Protein AF-A0A7K4B148-F1 (afdb_monomer_lite)

pLDDT: mean 94.21, std 6.1, range [51.16, 98.88]

Sequence (220 aa):
MHNIQMKDLSDEDQKWLALTGLEVDMKNRSGSFFQKDQDVCHVTSDCEGIEFLTFSMAIEKYPWVSDYIWKAVSKDKDRYTRYVASRPDPKGFVIIAKKGTKSIYPLQACLLLSDSAIQHVHNIVIAEEDSELHIISGCASSSGRNSGSHIGVTEIYVGKGARVTSTMIHNWGKNIAVFPRSTTIVKEGGVFLSNYVCMEQVRKIQMEPVCYLNGEGAVG

Secondary structure (DSSP, 8-state):
-----GGGS-HHHHHHHHTTT--TT-TT-SEEEEEETTEEEEEEE-STTEEEEEHHHHHHH-GGGGGGTTSSS-TTSSHHHHHHHTSSS--SEEEEE-TT-B-SS-EEEEEEE-S-SEEEEEEEEEE-TT-EEEEEEEEEE-TT--EEEEEEEEEEEE-TT-EEEEEEEEE--TEEEEEEEEEEEE-TT-EEEEEEEE-S--SEE----EEEE-STT-B-

Structure (mmCIF, N/CA/C/O backbone):
data_AF-A0A7K4B148-F1
#
_entry.id   AF-A0A7K4B148-F1
#
loop_
_atom_site.group_PDB
_atom_site.id
_atom_site.type_symbol
_atom_site.label_atom_id
_atom_site.label_alt_id
_atom_site.label_comp_id
_atom_site.label_asym_id
_atom_site.label_entity_id
_atom_site.label_seq_id
_atom_site.pdbx_PDB_ins_code
_atom_site.Cartn_x
_atom_site.Cartn_y
_atom_site.Cartn_z
_atom_site.occupancy
_atom_site.B_iso_or_equiv
_atom_site.auth_seq_id
_atom_site.auth_comp_id
_atom_site.auth_asym_id
_atom_site.auth_atom_id
_atom_site.pdbx_PDB_model_num
ATOM 1 N N . MET A 1 1 ? 15.937 -12.504 2.801 1.00 51.16 1 MET A N 1
ATOM 2 C CA . MET A 1 1 ? 15.685 -11.178 2.199 1.00 51.16 1 MET A CA 1
ATOM 3 C C . MET A 1 1 ? 16.903 -10.825 1.366 1.00 51.16 1 MET A C 1
ATOM 5 O O . MET A 1 1 ? 18.011 -11.020 1.855 1.00 51.16 1 MET A O 1
ATOM 9 N N . HIS A 1 2 ? 16.721 -10.394 0.118 1.00 55.41 2 HIS A N 1
ATOM 10 C CA . HIS A 1 2 ? 17.812 -9.782 -0.643 1.00 55.41 2 HIS A CA 1
ATOM 11 C C . HIS A 1 2 ? 18.088 -8.403 -0.041 1.00 55.41 2 HIS A C 1
ATOM 13 O O . HIS A 1 2 ? 17.163 -7.617 0.135 1.00 55.41 2 HIS A O 1
ATOM 19 N N . ASN A 1 3 ? 19.345 -8.135 0.305 1.00 66.50 3 ASN A N 1
ATOM 20 C CA . ASN A 1 3 ? 19.754 -7.000 1.136 1.00 66.50 3 ASN A CA 1
ATOM 21 C C . ASN A 1 3 ? 19.903 -5.685 0.338 1.00 66.50 3 ASN A C 1
ATOM 23 O O . ASN A 1 3 ? 20.809 -4.906 0.612 1.00 66.50 3 ASN A O 1
ATOM 27 N N . ILE A 1 4 ? 19.075 -5.483 -0.694 1.00 83.12 4 ILE A N 1
ATOM 28 C CA . ILE A 1 4 ? 19.142 -4.319 -1.590 1.00 83.12 4 ILE A CA 1
ATOM 29 C C . ILE A 1 4 ? 18.349 -3.170 -0.965 1.00 83.12 4 ILE A C 1
ATOM 31 O O . ILE A 1 4 ? 17.153 -3.290 -0.711 1.00 83.12 4 ILE A O 1
ATOM 35 N N . GLN A 1 5 ? 18.992 -2.033 -0.746 1.00 85.06 5 GLN A N 1
ATOM 36 C CA . GLN A 1 5 ? 18.347 -0.805 -0.297 1.00 85.06 5 GLN A CA 1
ATOM 37 C C . GLN A 1 5 ? 18.053 0.115 -1.488 1.00 85.06 5 GLN A C 1
ATOM 39 O O . GLN A 1 5 ? 18.651 -0.008 -2.552 1.00 85.06 5 GLN A O 1
ATOM 44 N N . MET A 1 6 ? 17.147 1.083 -1.313 1.00 86.06 6 MET A N 1
ATOM 45 C CA . MET A 1 6 ? 16.852 2.069 -2.367 1.00 86.06 6 MET A CA 1
ATOM 46 C C . MET A 1 6 ? 18.099 2.864 -2.789 1.00 86.06 6 MET A C 1
ATOM 48 O O . MET A 1 6 ? 18.243 3.196 -3.959 1.00 86.06 6 MET A O 1
ATOM 52 N N . LYS A 1 7 ? 19.030 3.102 -1.856 1.00 88.81 7 LYS A N 1
ATOM 53 C CA . LYS A 1 7 ? 20.319 3.763 -2.118 1.00 88.81 7 LYS A CA 1
ATOM 54 C C . LYS A 1 7 ? 21.286 2.931 -2.973 1.00 88.81 7 LYS A C 1
ATOM 56 O O . LYS A 1 7 ? 22.256 3.474 -3.485 1.00 88.81 7 LYS A O 1
ATOM 61 N N . ASP A 1 8 ? 21.042 1.624 -3.086 1.00 90.25 8 ASP A N 1
ATOM 62 C CA . ASP A 1 8 ? 21.868 0.709 -3.879 1.00 90.25 8 ASP A CA 1
ATOM 63 C C . ASP A 1 8 ? 21.387 0.643 -5.345 1.00 90.25 8 ASP A C 1
ATOM 65 O O . ASP A 1 8 ? 21.993 -0.037 -6.172 1.00 90.25 8 ASP A O 1
ATOM 69 N N . LEU A 1 9 ? 20.283 1.328 -5.677 1.00 89.56 9 LEU A N 1
ATOM 70 C CA . LEU A 1 9 ? 19.799 1.491 -7.048 1.00 89.56 9 LEU A CA 1
ATOM 71 C C . LEU A 1 9 ? 20.677 2.479 -7.825 1.00 89.56 9 LEU A C 1
ATOM 73 O O . LEU A 1 9 ? 21.395 3.290 -7.241 1.00 89.56 9 LEU A O 1
ATOM 77 N N . SER A 1 10 ? 20.578 2.453 -9.156 1.00 91.19 10 SER A N 1
ATOM 78 C CA . SER A 1 10 ? 21.260 3.434 -10.004 1.00 91.19 10 SER A CA 1
ATOM 79 C C . SER A 1 10 ? 20.810 4.868 -9.682 1.00 91.19 10 SER A C 1
ATOM 81 O O . SER A 1 10 ? 19.657 5.088 -9.312 1.00 91.19 10 SER A O 1
ATOM 83 N N . ASP A 1 11 ? 21.684 5.862 -9.869 1.00 91.69 11 ASP A N 1
ATOM 84 C CA . ASP A 1 11 ? 21.333 7.281 -9.668 1.00 91.69 11 ASP A CA 1
ATOM 85 C C . ASP A 1 11 ? 20.111 7.710 -10.494 1.00 91.69 11 ASP A C 1
ATOM 87 O O . ASP A 1 11 ? 19.339 8.581 -10.087 1.00 91.69 11 ASP A O 1
ATOM 91 N N . GLU A 1 12 ? 19.947 7.115 -11.677 1.00 91.00 12 GLU A N 1
ATOM 92 C CA . GLU A 1 12 ? 18.799 7.359 -12.540 1.00 91.00 12 GLU A CA 1
ATOM 93 C C . GLU A 1 12 ? 17.517 6.800 -11.917 1.00 91.00 12 GLU A C 1
ATOM 95 O O . GLU A 1 12 ? 16.542 7.537 -11.797 1.00 91.00 12 GLU A O 1
ATOM 100 N N . ASP A 1 13 ? 17.530 5.550 -11.441 1.00 90.31 13 ASP A N 1
ATOM 101 C CA . ASP A 1 13 ? 16.381 4.936 -10.769 1.00 90.31 13 ASP A CA 1
ATOM 102 C C . ASP A 1 13 ? 16.032 5.647 -9.456 1.00 90.31 13 ASP A C 1
ATOM 104 O O . ASP A 1 13 ? 14.856 5.810 -9.141 1.00 90.31 13 ASP A O 1
ATOM 108 N N . GLN A 1 14 ? 17.024 6.126 -8.699 1.00 91.50 14 GLN A N 1
ATOM 109 C CA . GLN A 1 14 ? 16.779 6.904 -7.482 1.00 91.50 14 GLN A CA 1
ATOM 110 C C . GLN A 1 14 ? 16.053 8.219 -7.794 1.00 91.50 14 GLN A C 1
ATOM 112 O O . GLN A 1 14 ? 15.040 8.533 -7.168 1.00 91.50 14 GLN A O 1
ATOM 117 N N . LYS A 1 15 ? 16.514 8.967 -8.807 1.00 90.75 15 LYS A N 1
ATOM 118 C CA . LYS A 1 15 ? 15.830 10.185 -9.276 1.00 90.75 15 LYS A CA 1
ATOM 119 C C . LYS A 1 15 ? 14.442 9.869 -9.824 1.00 90.75 15 LYS A C 1
ATOM 121 O O . LYS A 1 15 ? 13.498 10.609 -9.560 1.00 90.75 15 LYS A O 1
ATOM 126 N N . TRP A 1 16 ? 14.310 8.762 -10.550 1.00 89.75 16 TRP A N 1
ATOM 127 C CA . TRP A 1 16 ? 13.048 8.302 -11.120 1.00 89.75 16 TRP A CA 1
ATOM 128 C C . TRP A 1 16 ? 12.010 7.972 -10.041 1.00 89.75 16 TRP A C 1
ATOM 130 O O . TRP A 1 16 ? 10.848 8.372 -10.147 1.00 89.75 16 TRP A O 1
ATOM 140 N N . LEU A 1 17 ? 12.438 7.303 -8.967 1.00 89.94 17 LEU A N 1
ATOM 141 C CA . LEU A 1 17 ? 11.616 6.998 -7.798 1.00 89.94 17 LEU A CA 1
ATOM 142 C C . LEU A 1 17 ? 11.269 8.247 -6.986 1.00 89.94 17 LEU A C 1
ATOM 144 O O . LEU A 1 17 ? 10.137 8.357 -6.514 1.00 89.94 17 LEU A O 1
ATOM 148 N N . ALA A 1 18 ? 12.177 9.216 -6.867 1.00 91.00 18 ALA A N 1
ATOM 149 C CA . ALA A 1 18 ? 11.905 10.469 -6.159 1.00 91.00 18 ALA A CA 1
ATOM 150 C C . ALA A 1 18 ? 10.720 11.246 -6.767 1.00 91.00 18 ALA A C 1
ATOM 152 O O . ALA A 1 18 ? 9.933 11.847 -6.035 1.00 91.00 18 ALA A O 1
ATOM 153 N N . LEU A 1 19 ? 10.502 11.151 -8.088 1.00 90.94 19 LEU A N 1
ATOM 154 C CA . LEU A 1 19 ? 9.325 11.726 -8.762 1.00 90.94 19 LEU A CA 1
ATOM 155 C C . LEU A 1 19 ? 7.991 11.127 -8.285 1.00 90.94 19 LEU A C 1
ATOM 157 O O . LEU A 1 19 ? 6.935 11.716 -8.509 1.00 90.94 19 LEU A O 1
ATOM 161 N N . THR A 1 20 ? 8.024 9.975 -7.611 1.00 91.50 20 THR A N 1
ATOM 162 C CA . THR A 1 20 ? 6.847 9.337 -7.003 1.00 91.50 20 THR A CA 1
ATOM 163 C C . THR A 1 20 ? 6.636 9.712 -5.533 1.00 91.50 20 THR A C 1
ATOM 165 O O . THR A 1 20 ? 5.827 9.095 -4.844 1.00 91.50 20 THR A O 1
ATOM 168 N N . GLY A 1 21 ? 7.350 10.728 -5.036 1.00 90.81 21 GLY A N 1
ATOM 169 C CA . GLY A 1 21 ? 7.249 11.192 -3.650 1.00 90.81 21 GLY A CA 1
ATOM 170 C C . GLY A 1 21 ? 7.957 10.285 -2.642 1.00 90.81 21 GLY A C 1
ATOM 171 O O . GLY A 1 21 ? 7.659 10.352 -1.449 1.00 90.81 21 GLY A O 1
ATOM 172 N N . LEU A 1 22 ? 8.870 9.427 -3.099 1.00 91.75 22 LEU A N 1
ATOM 173 C CA . LEU A 1 22 ? 9.687 8.574 -2.240 1.00 91.75 22 LEU A CA 1
ATOM 174 C C . LEU A 1 22 ? 10.956 9.306 -1.803 1.00 91.75 22 LEU A C 1
ATOM 176 O O . LEU A 1 22 ? 11.621 9.946 -2.611 1.00 91.75 22 LEU A O 1
ATOM 180 N N . GLU A 1 23 ? 11.304 9.169 -0.527 1.00 91.75 23 GLU A N 1
ATOM 181 C CA . GLU A 1 23 ? 12.525 9.729 0.055 1.00 91.75 23 GLU A CA 1
ATOM 182 C C . GLU A 1 23 ? 13.502 8.588 0.337 1.00 91.75 23 GLU A C 1
ATOM 184 O O . GLU A 1 23 ? 13.249 7.746 1.205 1.00 91.75 23 GLU A O 1
ATOM 189 N N . VAL A 1 24 ? 14.617 8.548 -0.397 1.00 85.88 24 VAL A N 1
ATOM 190 C CA . VAL A 1 24 ? 15.648 7.503 -0.247 1.00 85.88 24 VAL A CA 1
ATOM 191 C C . VAL A 1 24 ? 16.298 7.578 1.138 1.00 85.88 24 VAL A C 1
ATOM 193 O O . VAL A 1 24 ? 16.486 6.550 1.786 1.00 85.88 24 VAL A O 1
ATOM 196 N N . ASP A 1 25 ? 16.542 8.797 1.627 1.00 85.81 25 ASP A N 1
ATOM 197 C CA . ASP A 1 25 ? 17.175 9.067 2.924 1.00 85.81 25 ASP A CA 1
ATOM 198 C C . ASP A 1 25 ? 16.193 9.046 4.108 1.00 85.81 25 ASP A C 1
ATOM 200 O O . ASP A 1 25 ? 16.560 9.415 5.223 1.00 85.81 25 ASP A O 1
ATOM 204 N N . MET A 1 26 ? 14.929 8.656 3.890 1.00 88.88 26 MET A N 1
ATOM 205 C CA . MET A 1 26 ? 13.893 8.584 4.934 1.00 88.88 26 MET A CA 1
ATOM 206 C C . MET A 1 26 ? 13.590 9.909 5.652 1.00 88.88 26 MET A C 1
ATOM 208 O O . MET A 1 26 ? 12.931 9.932 6.695 1.00 88.88 26 MET A O 1
ATOM 212 N N . LYS A 1 27 ? 14.010 11.045 5.086 1.00 89.19 27 LYS A N 1
ATOM 213 C CA . LYS A 1 27 ? 13.726 12.360 5.659 1.00 89.19 27 LYS A CA 1
ATOM 214 C C . LYS A 1 27 ? 12.218 12.607 5.677 1.00 89.19 27 LYS A C 1
ATOM 216 O O . LYS A 1 27 ? 11.543 12.479 4.659 1.00 89.19 27 LYS A O 1
ATOM 221 N N . ASN A 1 28 ? 11.688 12.999 6.837 1.00 92.62 28 ASN A N 1
ATOM 222 C CA . ASN A 1 28 ? 10.252 13.217 7.040 1.00 92.62 28 ASN A CA 1
ATOM 223 C C . ASN A 1 28 ? 9.416 11.991 6.623 1.00 92.62 28 ASN A C 1
ATOM 225 O O . ASN A 1 28 ? 8.400 12.123 5.933 1.00 92.62 28 ASN A O 1
ATOM 229 N N . ARG A 1 29 ? 9.871 10.790 6.990 1.00 94.12 29 ARG A N 1
ATOM 230 C CA . ARG A 1 29 ? 9.125 9.538 6.851 1.00 94.12 29 ARG A CA 1
ATOM 231 C C . ARG A 1 29 ? 9.071 8.825 8.192 1.00 94.12 29 ARG A C 1
ATOM 233 O O . ARG A 1 29 ? 10.008 8.894 8.976 1.00 94.12 29 ARG A O 1
ATOM 240 N N . SER A 1 30 ? 7.956 8.149 8.437 1.00 93.62 30 SER A N 1
ATOM 241 C CA . SER A 1 30 ? 7.709 7.399 9.676 1.00 93.62 30 SER A CA 1
ATOM 242 C C . SER A 1 30 ? 7.872 5.886 9.509 1.00 93.62 30 SER A C 1
ATOM 244 O O . SER A 1 30 ? 7.708 5.137 10.464 1.00 93.62 30 SER A O 1
ATOM 246 N N . GLY A 1 31 ? 8.170 5.423 8.298 1.00 93.88 31 GLY A N 1
ATOM 247 C CA . GLY A 1 31 ? 8.337 4.013 7.967 1.00 93.88 31 GLY A CA 1
ATOM 248 C C . GLY A 1 31 ? 8.426 3.823 6.460 1.00 93.88 31 GLY A C 1
ATOM 249 O O . GLY A 1 31 ? 8.013 4.697 5.691 1.00 93.88 31 GLY A O 1
ATOM 250 N N . SER A 1 32 ? 9.005 2.705 6.036 1.00 94.44 32 SER A N 1
ATOM 251 C CA . SER A 1 32 ? 9.270 2.422 4.631 1.00 94.44 32 SER A CA 1
ATOM 252 C C . SER A 1 32 ? 9.146 0.948 4.318 1.00 94.44 32 SER A C 1
ATOM 254 O O . SER A 1 32 ? 9.663 0.099 5.038 1.00 94.44 32 SER A O 1
ATOM 256 N N . PHE A 1 33 ? 8.507 0.664 3.195 1.00 95.25 33 PHE A N 1
ATOM 257 C CA . PHE A 1 33 ? 8.479 -0.641 2.565 1.00 95.25 33 PHE A CA 1
ATOM 258 C C . PHE A 1 33 ? 9.046 -0.511 1.159 1.00 95.25 33 PHE A C 1
ATOM 260 O O . PHE A 1 33 ? 8.596 0.337 0.391 1.00 95.25 33 PHE A O 1
ATOM 267 N N . PHE A 1 34 ? 10.005 -1.358 0.802 1.00 94.88 34 PHE A N 1
ATOM 268 C CA . PHE A 1 34 ? 10.570 -1.409 -0.540 1.00 94.88 34 PHE A CA 1
ATOM 269 C C . PHE A 1 34 ? 10.483 -2.823 -1.104 1.00 94.88 34 PHE A C 1
ATOM 271 O O . PHE A 1 34 ? 11.030 -3.773 -0.536 1.00 94.88 34 PHE A O 1
ATOM 278 N N . GLN A 1 35 ? 9.821 -2.937 -2.252 1.00 94.62 35 GLN A N 1
ATOM 279 C CA . GLN A 1 35 ? 9.731 -4.156 -3.038 1.00 94.62 35 GLN A CA 1
ATOM 280 C C . GLN A 1 35 ? 10.253 -3.903 -4.454 1.00 94.62 35 GLN A C 1
ATOM 282 O O . GLN A 1 35 ? 9.719 -3.061 -5.183 1.00 94.62 35 GLN A O 1
ATOM 287 N N . LYS A 1 36 ? 11.254 -4.687 -4.860 1.00 94.50 36 LYS A N 1
ATOM 288 C CA . LYS A 1 36 ? 11.742 -4.770 -6.240 1.00 94.50 36 LYS A CA 1
ATOM 289 C C . LYS A 1 36 ? 11.220 -6.067 -6.843 1.00 94.50 36 LYS A C 1
ATOM 291 O O . LYS A 1 36 ? 11.502 -7.152 -6.346 1.00 94.50 36 LYS A O 1
ATOM 296 N N . ASP A 1 37 ? 10.423 -5.959 -7.898 1.00 93.38 37 ASP A N 1
ATOM 297 C CA . ASP A 1 37 ? 9.750 -7.093 -8.527 1.00 93.38 37 ASP A CA 1
ATOM 298 C C . ASP A 1 37 ? 8.911 -7.901 -7.520 1.00 93.38 37 ASP A C 1
ATOM 300 O O . ASP A 1 37 ? 7.880 -7.400 -7.066 1.00 93.38 37 ASP A O 1
ATOM 304 N N . GLN A 1 38 ? 9.312 -9.133 -7.190 1.00 92.88 38 GLN A N 1
ATOM 305 C CA . GLN A 1 38 ? 8.645 -10.017 -6.217 1.00 92.88 38 GLN A CA 1
ATOM 306 C C . GLN A 1 38 ? 9.402 -10.156 -4.892 1.00 92.88 38 GLN A C 1
ATOM 308 O O . GLN A 1 38 ? 8.954 -10.876 -3.996 1.00 92.88 38 GLN A O 1
ATOM 313 N N . ASP A 1 39 ? 10.524 -9.454 -4.757 1.00 91.81 39 ASP A N 1
ATOM 314 C CA . ASP A 1 39 ? 11.358 -9.479 -3.570 1.00 91.81 39 ASP A CA 1
ATOM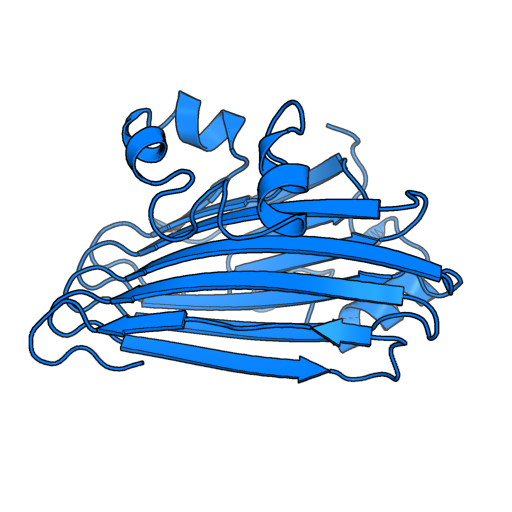 315 C C . ASP A 1 39 ? 11.048 -8.268 -2.695 1.00 91.81 39 ASP A C 1
ATOM 317 O O . ASP A 1 39 ? 11.217 -7.118 -3.103 1.00 91.81 39 ASP A O 1
ATOM 321 N N . VAL A 1 40 ? 10.605 -8.529 -1.464 1.00 92.00 40 VAL A N 1
ATOM 322 C CA . VAL A 1 40 ? 10.580 -7.498 -0.424 1.00 92.00 40 VAL A CA 1
ATOM 323 C C . VAL A 1 40 ? 12.008 -7.322 0.076 1.00 92.00 40 VAL A C 1
ATOM 325 O O . VAL A 1 40 ? 12.591 -8.248 0.648 1.00 92.00 40 VAL A O 1
ATOM 328 N N . CYS A 1 41 ? 12.576 -6.149 -0.183 1.00 90.50 41 CYS A N 1
ATOM 329 C CA . CYS A 1 41 ? 13.977 -5.858 0.084 1.00 90.50 41 CYS A CA 1
ATOM 330 C C . CYS A 1 41 ? 14.171 -5.186 1.447 1.00 90.50 41 CYS A C 1
ATOM 332 O O . CYS A 1 41 ? 15.120 -5.503 2.157 1.00 90.50 41 CYS A O 1
ATOM 334 N N . HIS A 1 42 ? 13.261 -4.285 1.832 1.00 87.69 42 HIS A N 1
ATOM 335 C CA . HIS A 1 42 ? 13.375 -3.513 3.071 1.00 87.69 42 HIS A CA 1
ATOM 336 C C . HIS A 1 42 ? 12.007 -3.227 3.685 1.00 87.69 42 HIS A C 1
ATOM 338 O O . HIS A 1 42 ? 11.071 -2.874 2.966 1.00 87.69 42 HIS A O 1
ATOM 344 N N . VAL A 1 43 ? 11.909 -3.343 5.010 1.00 91.88 43 VAL A N 1
ATOM 345 C CA . VAL A 1 43 ? 10.733 -2.940 5.790 1.00 91.88 43 VAL A CA 1
ATOM 346 C C . VAL A 1 43 ? 11.196 -2.309 7.102 1.00 91.88 43 VAL A C 1
ATOM 348 O O . VAL A 1 43 ? 11.898 -2.957 7.876 1.00 91.88 43 VAL A O 1
ATOM 351 N N . THR A 1 44 ? 10.792 -1.069 7.369 1.00 90.44 44 THR A N 1
ATOM 352 C CA . THR A 1 44 ? 11.001 -0.376 8.650 1.00 90.44 44 THR A CA 1
ATOM 353 C C . THR A 1 44 ? 9.761 0.399 9.073 1.00 90.44 44 THR A C 1
ATOM 355 O O . THR A 1 44 ? 8.996 0.886 8.240 1.00 90.44 44 THR A O 1
ATOM 358 N N . SER A 1 45 ? 9.588 0.547 10.384 1.00 88.19 45 SER A N 1
ATOM 359 C CA . SER A 1 45 ? 8.635 1.480 10.977 1.00 88.19 45 SER A CA 1
ATOM 360 C C . SER A 1 45 ? 9.301 2.177 12.154 1.00 88.19 45 SER A C 1
ATOM 362 O O . SER A 1 45 ? 9.755 1.509 13.080 1.00 88.19 45 SER A O 1
ATOM 364 N N . ASP A 1 46 ? 9.343 3.503 12.100 1.00 87.31 46 ASP A N 1
ATOM 365 C CA . ASP A 1 46 ? 9.964 4.369 13.107 1.00 87.31 46 ASP A CA 1
ATOM 366 C C . ASP A 1 46 ? 8.895 5.109 13.931 1.00 87.31 46 ASP A C 1
ATOM 368 O O . ASP A 1 46 ? 9.186 6.064 14.650 1.00 87.31 46 ASP A O 1
ATOM 372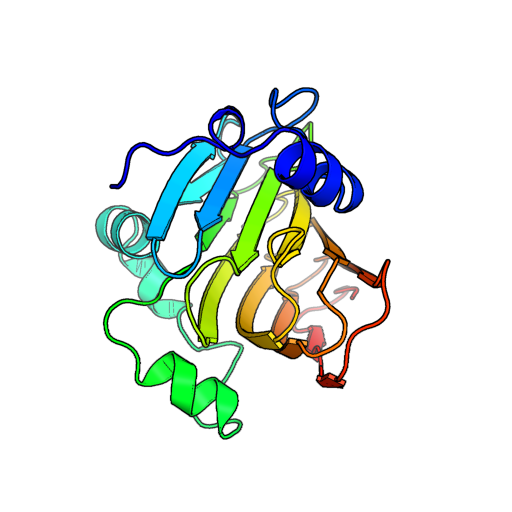 N N . CYS A 1 47 ? 7.630 4.69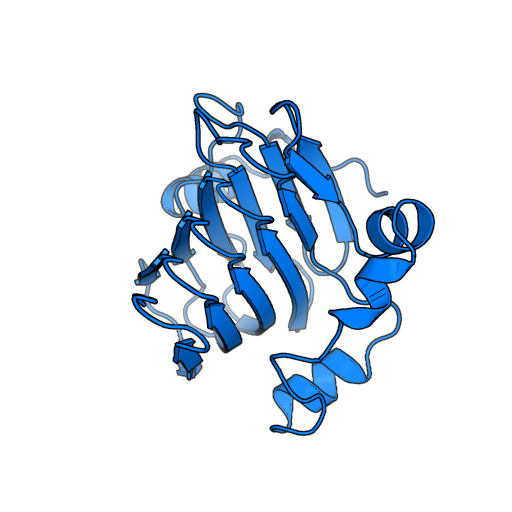1 13.810 1.00 88.44 47 CYS A N 1
ATOM 373 C CA . CYS A 1 47 ? 6.498 5.296 14.496 1.00 88.44 47 CYS A CA 1
ATOM 374 C C . CYS A 1 47 ? 5.912 4.345 15.535 1.00 88.44 47 CYS A C 1
ATOM 376 O O . CYS A 1 47 ? 5.500 3.226 15.229 1.00 88.44 47 CYS A O 1
ATOM 378 N N . GLU A 1 48 ? 5.863 4.807 16.782 1.00 91.25 48 GLU A N 1
ATOM 379 C CA . GLU A 1 48 ? 5.316 4.022 17.878 1.00 91.25 48 GLU A CA 1
ATOM 380 C C . GLU A 1 48 ? 3.839 3.685 17.635 1.00 91.25 48 GLU A C 1
ATOM 382 O O . GLU A 1 48 ? 3.014 4.543 17.323 1.00 91.25 48 GLU A O 1
ATOM 387 N N . GLY A 1 49 ? 3.510 2.400 17.770 1.00 94.12 49 GLY A N 1
ATOM 388 C CA . GLY A 1 49 ? 2.147 1.900 17.613 1.00 94.12 49 GLY A CA 1
ATOM 389 C C . GLY A 1 49 ? 1.664 1.759 16.165 1.00 94.12 49 GLY A C 1
ATOM 390 O O . GLY A 1 49 ? 0.558 1.261 15.959 1.00 94.12 49 GLY A O 1
ATOM 391 N N . ILE A 1 50 ? 2.489 2.104 15.175 1.00 96.50 50 ILE A N 1
ATOM 392 C CA . ILE A 1 50 ? 2.219 1.844 13.762 1.00 96.50 50 ILE A CA 1
ATOM 393 C C . ILE A 1 50 ? 3.268 0.867 13.242 1.00 96.50 50 ILE A C 1
ATOM 395 O O . ILE A 1 50 ? 4.468 1.109 13.324 1.00 96.50 50 ILE A O 1
ATOM 399 N N . GLU A 1 51 ? 2.829 -0.263 12.707 1.00 95.44 51 GLU A N 1
ATOM 400 C CA . GLU A 1 51 ? 3.711 -1.323 12.230 1.00 95.44 51 GLU A CA 1
ATOM 401 C C . GLU A 1 51 ? 3.589 -1.489 10.723 1.00 95.44 51 GLU A C 1
ATOM 403 O O . GLU A 1 51 ? 2.487 -1.553 10.180 1.00 95.44 51 GLU A O 1
ATOM 408 N N . PHE A 1 52 ? 4.741 -1.589 10.065 1.00 94.00 52 PHE A N 1
ATOM 409 C CA . PHE A 1 52 ? 4.869 -1.892 8.647 1.00 94.00 52 PHE A CA 1
ATOM 410 C C . PHE A 1 52 ? 5.502 -3.276 8.536 1.00 94.00 52 PHE A C 1
ATOM 412 O O . PHE A 1 52 ? 6.591 -3.497 9.062 1.00 94.00 52 PHE A O 1
ATOM 419 N N . LEU A 1 53 ? 4.803 -4.228 7.923 1.00 95.19 53 LEU A N 1
ATOM 420 C CA . LEU A 1 53 ? 5.153 -5.646 7.965 1.00 95.19 53 LEU A CA 1
ATOM 421 C C . LEU A 1 53 ? 5.014 -6.291 6.583 1.00 95.19 53 LEU A C 1
ATOM 423 O O . LEU A 1 53 ? 4.280 -5.815 5.715 1.00 95.19 53 LEU A O 1
ATOM 427 N N . THR A 1 54 ? 5.685 -7.426 6.399 1.00 94.19 54 THR A N 1
ATOM 428 C CA . THR A 1 54 ? 5.312 -8.388 5.350 1.00 94.19 54 THR A CA 1
ATOM 429 C C . THR A 1 54 ? 4.113 -9.221 5.804 1.00 94.19 54 THR A C 1
ATOM 431 O O . THR A 1 54 ? 3.827 -9.295 6.999 1.00 94.19 54 THR A O 1
ATOM 434 N N . PHE A 1 55 ? 3.446 -9.913 4.878 1.00 92.25 55 PHE A N 1
ATOM 435 C CA . PHE A 1 55 ? 2.366 -10.846 5.224 1.00 92.25 55 PHE A CA 1
ATOM 436 C C . PHE A 1 55 ? 2.799 -11.917 6.224 1.00 92.25 55 PHE A C 1
ATOM 438 O O . PHE A 1 55 ? 2.106 -12.137 7.212 1.00 92.25 55 PHE A O 1
ATOM 445 N N . SER A 1 56 ? 3.952 -12.555 5.998 1.00 91.81 56 SER A N 1
ATOM 446 C CA . SER A 1 56 ? 4.459 -13.604 6.887 1.00 91.81 56 SER A CA 1
ATOM 447 C C . SER A 1 56 ? 4.683 -13.072 8.303 1.00 91.81 56 SER A C 1
ATOM 449 O O . SER A 1 56 ? 4.193 -13.667 9.256 1.00 91.81 56 SER A O 1
ATOM 451 N N . MET A 1 57 ? 5.326 -11.904 8.431 1.00 94.75 57 MET A N 1
ATOM 452 C CA . MET A 1 57 ? 5.546 -11.256 9.730 1.00 94.75 57 MET A CA 1
ATOM 453 C C . MET A 1 57 ? 4.228 -10.865 10.406 1.00 94.75 57 MET A C 1
ATOM 455 O O . MET A 1 57 ? 4.081 -11.036 11.614 1.00 94.75 57 MET A O 1
ATOM 459 N N . ALA A 1 58 ? 3.268 -10.337 9.640 1.00 95.69 58 ALA A N 1
ATOM 460 C CA . ALA A 1 58 ? 1.975 -9.919 10.165 1.00 95.69 58 ALA A CA 1
ATOM 461 C C . ALA A 1 58 ? 1.151 -11.106 10.670 1.00 95.69 58 ALA A C 1
ATOM 463 O O . ALA A 1 58 ? 0.620 -11.030 11.768 1.00 95.69 58 ALA A O 1
ATOM 464 N N . ILE A 1 59 ? 1.082 -12.209 9.923 1.00 94.38 59 ILE A N 1
ATOM 465 C CA . ILE A 1 59 ? 0.330 -13.408 10.326 1.00 94.38 59 ILE A CA 1
ATOM 466 C C . ILE A 1 59 ? 0.988 -14.092 11.530 1.00 94.38 59 ILE A C 1
ATOM 468 O O . ILE A 1 59 ? 0.286 -14.521 12.442 1.00 94.38 59 ILE A O 1
ATOM 472 N N . GLU A 1 60 ? 2.320 -14.178 11.556 1.00 95.56 60 GLU A N 1
ATOM 473 C CA . GLU A 1 60 ? 3.059 -14.771 12.676 1.00 95.56 60 GLU A CA 1
ATOM 474 C C . GLU A 1 60 ? 2.853 -13.975 13.971 1.00 95.56 60 GLU A C 1
ATOM 476 O O . GLU A 1 60 ? 2.552 -14.547 15.018 1.00 95.56 60 GLU A O 1
ATOM 481 N N . LYS A 1 61 ? 2.969 -12.643 13.899 1.00 97.19 61 LYS A N 1
ATOM 482 C CA . LYS A 1 61 ? 2.831 -11.761 15.063 1.00 97.19 61 LYS A CA 1
ATOM 483 C C . LYS A 1 61 ? 1.373 -11.537 15.473 1.00 97.19 61 LYS A C 1
ATOM 485 O O . LYS A 1 61 ? 1.075 -11.403 16.658 1.00 97.19 61 LYS A O 1
ATOM 490 N N . TYR A 1 62 ? 0.473 -11.492 14.496 1.00 97.19 62 TYR A N 1
ATOM 491 C CA . TYR A 1 62 ? -0.937 -11.157 14.647 1.00 97.19 62 TYR A CA 1
ATOM 492 C C . TYR A 1 62 ? -1.806 -12.137 13.843 1.00 97.19 62 TYR A C 1
ATOM 494 O O . TYR A 1 62 ? -2.283 -11.798 12.759 1.00 97.19 62 TYR A O 1
ATOM 502 N N . PRO A 1 63 ? -2.083 -13.346 14.369 1.00 96.56 63 PRO A N 1
ATOM 503 C CA . PRO A 1 63 ? -2.847 -14.366 13.641 1.00 96.56 63 PRO A CA 1
ATOM 504 C C . PRO A 1 63 ? -4.216 -13.890 13.128 1.00 96.56 63 PRO A C 1
ATOM 506 O O . PRO A 1 63 ? -4.666 -14.325 12.065 1.00 96.56 63 PRO A O 1
ATOM 509 N N . TRP A 1 64 ? -4.839 -12.943 13.841 1.00 97.19 64 TRP A N 1
ATOM 510 C CA . TRP A 1 64 ? -6.105 -12.299 13.481 1.00 97.19 64 TRP A CA 1
ATOM 511 C C . TRP A 1 64 ? -6.046 -11.492 12.172 1.00 97.19 64 TRP A C 1
ATOM 513 O O . TRP A 1 64 ? -7.084 -11.248 11.565 1.00 97.19 64 TRP A O 1
ATOM 523 N N . VAL A 1 65 ? -4.860 -11.117 11.672 1.00 96.62 65 VAL A N 1
ATOM 524 C CA . VAL A 1 65 ? -4.706 -10.459 10.357 1.00 96.62 65 VAL A CA 1
ATOM 525 C C . VAL A 1 65 ? -5.288 -11.326 9.241 1.00 96.62 65 VAL A C 1
ATOM 527 O O . VAL A 1 65 ? -5.806 -10.798 8.259 1.00 96.62 65 VAL A O 1
ATOM 530 N N . SER A 1 66 ? -5.287 -12.651 9.414 1.00 94.75 66 SER A N 1
ATOM 531 C CA . SER A 1 66 ? -5.898 -13.607 8.484 1.00 94.75 66 SER A CA 1
ATOM 532 C C . SER A 1 66 ? -7.380 -13.321 8.211 1.00 94.75 66 SER A C 1
ATOM 534 O O . SER A 1 66 ? -7.861 -13.587 7.107 1.00 94.75 66 SER A O 1
ATOM 536 N N . ASP A 1 67 ? -8.090 -12.716 9.168 1.00 96.81 67 ASP A N 1
ATOM 537 C CA . ASP A 1 67 ? -9.499 -12.344 9.025 1.00 96.81 67 ASP A CA 1
ATOM 538 C C . ASP A 1 67 ? -9.716 -11.144 8.102 1.00 96.81 67 ASP A C 1
ATOM 540 O O . ASP A 1 67 ? -10.855 -10.873 7.742 1.00 96.81 67 ASP A O 1
ATOM 544 N N . TYR A 1 68 ? -8.652 -10.460 7.674 1.00 97.62 68 TYR A N 1
ATOM 545 C CA . TYR A 1 68 ? -8.692 -9.303 6.776 1.00 97.62 68 TYR A CA 1
ATOM 546 C C . TYR A 1 68 ? -8.221 -9.626 5.353 1.00 97.62 68 TYR A C 1
ATOM 548 O O . TYR A 1 68 ? -8.401 -8.816 4.445 1.00 97.62 68 TYR A O 1
ATOM 556 N N . ILE A 1 69 ? -7.624 -10.797 5.133 1.00 96.12 69 ILE A N 1
ATOM 557 C CA . ILE A 1 69 ? -7.054 -11.161 3.835 1.00 96.12 69 ILE A CA 1
ATOM 558 C C . ILE A 1 69 ? -8.182 -11.577 2.879 1.00 96.12 69 ILE A C 1
ATOM 560 O O . ILE A 1 69 ? -8.883 -12.564 3.126 1.00 96.12 69 ILE A O 1
ATOM 564 N N . TRP A 1 70 ? -8.314 -10.869 1.753 1.00 97.31 70 TRP A N 1
ATOM 565 C CA . TRP A 1 70 ? -9.333 -11.093 0.720 1.00 97.31 70 TRP A CA 1
ATOM 566 C C . TRP A 1 70 ? -10.778 -10.972 1.229 1.00 97.31 70 TRP A C 1
ATOM 568 O O . TRP A 1 70 ? -11.645 -11.768 0.849 1.00 97.31 70 TRP A O 1
ATOM 578 N N . LYS A 1 71 ? -11.047 -10.015 2.122 1.00 97.88 71 LYS A N 1
ATOM 579 C CA . LYS A 1 71 ? -12.409 -9.738 2.613 1.00 97.88 71 LYS A CA 1
ATOM 580 C C . LYS A 1 71 ? -13.035 -8.507 1.984 1.00 97.88 71 LYS A C 1
ATOM 582 O O . LYS A 1 71 ? -14.220 -8.543 1.670 1.00 97.88 71 LYS A O 1
ATOM 587 N N . ALA A 1 72 ? -12.271 -7.436 1.807 1.00 98.12 72 ALA A N 1
ATOM 588 C CA . ALA A 1 72 ? -12.734 -6.232 1.134 1.00 98.12 72 ALA A CA 1
ATOM 589 C C . ALA A 1 72 ? -12.707 -6.426 -0.387 1.00 98.12 72 ALA A C 1
ATOM 591 O O . ALA A 1 72 ? -13.641 -6.031 -1.082 1.00 98.12 72 ALA A O 1
ATOM 592 N N . VAL A 1 73 ? -11.675 -7.094 -0.910 1.00 98.19 73 VAL A N 1
ATOM 593 C CA . VAL A 1 73 ? -11.592 -7.472 -2.325 1.00 98.19 73 VAL A CA 1
ATOM 594 C C . VAL A 1 73 ? -11.817 -8.975 -2.457 1.00 98.19 73 VAL A C 1
ATOM 596 O O . VAL A 1 73 ? -11.092 -9.774 -1.875 1.00 98.19 73 VAL A O 1
ATOM 599 N N . SER A 1 74 ? -12.800 -9.382 -3.263 1.00 97.62 74 SER A N 1
ATOM 600 C CA . SER A 1 74 ? -13.018 -10.803 -3.560 1.00 97.62 74 SER A CA 1
ATOM 601 C C . SER A 1 74 ? -11.908 -11.366 -4.453 1.00 97.62 74 SER A C 1
ATOM 603 O O . SER A 1 74 ? -11.572 -10.772 -5.483 1.00 97.62 74 SER A O 1
ATOM 605 N N . LYS A 1 75 ? -11.405 -12.564 -4.114 1.00 97.31 75 LYS A N 1
ATOM 606 C CA . LYS A 1 75 ? -10.470 -13.344 -4.952 1.00 97.31 75 LYS A CA 1
ATOM 607 C C . LYS A 1 75 ? -11.009 -13.548 -6.364 1.00 97.31 75 LYS A C 1
ATOM 609 O O . LYS A 1 75 ? -10.252 -13.492 -7.331 1.00 97.31 75 LYS A O 1
ATOM 614 N N . ASP A 1 76 ? -12.323 -13.694 -6.496 1.00 97.75 76 ASP A N 1
ATOM 615 C CA . ASP A 1 76 ? -12.978 -14.046 -7.752 1.00 97.75 76 ASP A CA 1
ATOM 616 C C . ASP A 1 76 ? -13.516 -12.849 -8.538 1.00 97.75 76 ASP A C 1
ATOM 618 O O . ASP A 1 76 ? -14.059 -13.056 -9.625 1.00 97.75 76 ASP A O 1
ATOM 622 N N . LYS A 1 77 ? -13.326 -11.611 -8.045 1.00 97.19 77 LYS A N 1
ATOM 623 C CA . LYS A 1 77 ? -13.854 -10.381 -8.668 1.00 97.19 77 LYS A CA 1
ATOM 624 C C . LYS A 1 77 ? -13.562 -10.329 -10.169 1.00 97.19 77 LYS A C 1
ATOM 626 O O . LYS A 1 77 ? -14.465 -10.083 -10.963 1.00 97.19 77 LYS A O 1
ATOM 631 N N . ASP A 1 78 ? -12.323 -10.592 -10.579 1.00 98.00 78 ASP A N 1
ATOM 632 C CA . ASP A 1 78 ? -11.956 -10.697 -11.988 1.00 98.00 78 ASP A CA 1
ATOM 633 C C . ASP A 1 78 ? -10.673 -11.516 -12.212 1.00 98.00 78 ASP A C 1
ATOM 635 O O . ASP A 1 78 ? -10.144 -12.180 -11.322 1.00 98.00 78 ASP A O 1
ATOM 639 N N . ARG A 1 79 ? -10.171 -11.518 -13.453 1.00 97.75 79 ARG A N 1
ATOM 640 C CA . ARG A 1 79 ? -8.963 -12.272 -13.814 1.00 97.75 79 ARG A CA 1
ATOM 641 C C . ARG A 1 79 ? -7.702 -11.795 -13.086 1.00 97.75 79 ARG A C 1
ATOM 643 O O . ARG A 1 79 ? -6.773 -12.582 -12.953 1.00 97.75 79 ARG A O 1
ATOM 650 N N . TYR A 1 80 ? -7.648 -10.535 -12.657 1.00 97.44 80 TYR A N 1
ATOM 651 C CA . TYR A 1 80 ? -6.490 -9.951 -11.989 1.00 97.44 80 TYR A CA 1
ATOM 652 C C . TYR A 1 80 ? -6.466 -10.357 -10.520 1.00 97.44 80 TYR A C 1
ATOM 654 O O . TYR A 1 80 ? -5.439 -10.835 -10.046 1.00 97.44 80 TYR A O 1
ATOM 662 N N . THR A 1 81 ? -7.606 -10.272 -9.827 1.00 97.75 81 THR A N 1
ATOM 663 C CA . THR A 1 81 ? -7.717 -10.763 -8.445 1.00 97.75 81 THR A CA 1
ATOM 664 C C . THR A 1 81 ? -7.459 -12.264 -8.378 1.00 97.75 81 THR A C 1
ATOM 666 O O . THR A 1 81 ? -6.669 -12.701 -7.547 1.00 97.75 81 THR A O 1
ATOM 669 N N . ARG A 1 82 ? -8.002 -13.044 -9.326 1.00 97.94 82 ARG A N 1
ATOM 670 C CA . ARG A 1 82 ? -7.727 -14.487 -9.417 1.00 97.94 82 ARG A CA 1
ATOM 671 C C . ARG A 1 82 ? -6.251 -14.777 -9.666 1.00 97.94 82 ARG A C 1
ATOM 673 O O . ARG A 1 82 ? -5.707 -15.694 -9.062 1.00 97.94 82 ARG A O 1
ATOM 680 N N . TYR A 1 83 ? -5.594 -13.991 -10.525 1.00 96.88 83 TYR A N 1
ATOM 681 C CA . TYR A 1 83 ? -4.161 -14.135 -10.778 1.00 96.88 83 TYR A CA 1
ATOM 682 C C . TYR A 1 83 ? -3.333 -13.909 -9.513 1.00 96.88 83 TYR A C 1
ATOM 684 O O . TYR A 1 83 ? -2.444 -14.715 -9.254 1.00 96.88 83 TYR A O 1
ATOM 692 N N . VAL A 1 84 ? -3.610 -12.845 -8.747 1.00 96.56 84 VAL A N 1
ATOM 693 C CA . VAL A 1 84 ? -2.882 -12.533 -7.503 1.00 96.56 84 VAL A CA 1
ATOM 694 C C . VAL A 1 84 ? -3.183 -13.580 -6.428 1.00 96.56 84 VAL A C 1
ATOM 696 O O . VAL A 1 84 ? -2.260 -14.085 -5.801 1.00 96.56 84 VAL A O 1
ATOM 699 N N . ALA A 1 85 ? -4.446 -13.987 -6.275 1.00 96.31 85 ALA A N 1
ATOM 700 C CA . ALA A 1 85 ? -4.860 -15.012 -5.315 1.00 96.31 85 ALA A CA 1
ATOM 701 C C . ALA A 1 85 ? -4.255 -16.398 -5.596 1.00 96.31 85 ALA A C 1
ATOM 703 O O . ALA A 1 85 ? -4.133 -17.204 -4.678 1.00 96.31 85 ALA A O 1
ATOM 704 N N . SER A 1 86 ? -3.883 -16.685 -6.850 1.00 95.69 86 SER A N 1
ATOM 705 C CA . SER A 1 86 ? -3.255 -17.951 -7.238 1.00 95.69 86 SER A CA 1
ATOM 706 C C . SER A 1 86 ? -1.742 -17.992 -6.995 1.00 95.69 86 SER A C 1
ATOM 708 O O . SER A 1 86 ? -1.110 -18.985 -7.358 1.00 95.69 86 SER A O 1
ATOM 710 N N . ARG A 1 87 ? -1.121 -16.902 -6.526 1.00 93.44 87 ARG A N 1
ATOM 711 C CA . ARG A 1 87 ? 0.334 -16.837 -6.333 1.00 93.44 87 ARG A CA 1
ATOM 712 C C . ARG A 1 87 ? 0.710 -17.475 -4.993 1.00 93.44 87 ARG A C 1
ATOM 714 O O . ARG A 1 87 ? -0.001 -17.260 -4.012 1.00 93.44 87 ARG A O 1
ATOM 721 N N . PRO A 1 88 ? 1.809 -18.244 -4.937 1.00 79.38 88 PRO A N 1
ATOM 722 C CA . PRO A 1 88 ? 2.358 -18.694 -3.667 1.00 79.38 88 PRO A CA 1
ATOM 723 C C . PRO A 1 88 ? 2.914 -17.479 -2.916 1.00 79.38 88 PRO A C 1
ATOM 725 O O . PRO A 1 88 ? 3.621 -16.674 -3.515 1.00 79.38 88 PRO A O 1
ATOM 728 N N . ASP A 1 89 ? 2.585 -17.366 -1.631 1.00 75.00 89 ASP A N 1
ATOM 729 C CA . ASP A 1 89 ? 2.969 -16.278 -0.724 1.00 75.00 89 ASP A CA 1
ATOM 730 C C . ASP A 1 89 ? 2.602 -14.862 -1.216 1.00 75.00 89 ASP A C 1
ATOM 732 O O . ASP A 1 89 ? 3.319 -14.291 -2.044 1.00 75.00 89 ASP A O 1
ATOM 736 N N . PRO A 1 90 ? 1.539 -14.229 -0.681 1.00 78.50 90 PRO A N 1
ATOM 737 C CA . PRO A 1 90 ? 1.202 -12.857 -1.049 1.00 78.50 90 PRO A CA 1
ATOM 738 C C . PRO A 1 90 ? 2.394 -11.922 -0.798 1.00 78.50 90 PRO A C 1
ATOM 740 O O . PRO A 1 90 ? 2.883 -11.781 0.325 1.00 78.50 90 PRO A O 1
ATOM 743 N N . LYS A 1 91 ? 2.882 -11.301 -1.876 1.00 87.62 91 LYS A N 1
ATOM 744 C CA . LYS A 1 91 ? 3.895 -10.241 -1.835 1.00 87.62 91 LYS A CA 1
ATOM 745 C C . LYS A 1 91 ? 3.205 -8.896 -1.690 1.00 87.62 91 LYS A C 1
ATOM 747 O O . LYS A 1 91 ? 2.125 -8.707 -2.235 1.00 87.62 91 LYS A O 1
ATOM 752 N N . GLY A 1 92 ? 3.835 -7.973 -0.983 1.00 93.50 92 GLY A N 1
ATOM 753 C CA . GLY A 1 92 ? 3.252 -6.691 -0.609 1.00 93.50 92 GLY A CA 1
ATOM 754 C C . GLY A 1 92 ? 3.318 -6.506 0.897 1.00 93.50 92 GLY A C 1
ATOM 755 O O . GLY A 1 92 ? 4.087 -7.188 1.588 1.00 93.50 92 GLY A O 1
ATOM 756 N N . PHE A 1 93 ? 2.533 -5.565 1.398 1.00 96.50 93 PHE A N 1
ATOM 757 C CA . PHE A 1 93 ? 2.673 -5.108 2.768 1.00 96.50 93 PHE A CA 1
ATOM 758 C C . PHE A 1 93 ? 1.409 -5.228 3.605 1.00 96.50 93 PHE A C 1
ATOM 760 O O . PHE A 1 93 ? 0.289 -5.211 3.099 1.00 96.50 93 PHE A O 1
ATOM 767 N N . VAL A 1 94 ? 1.610 -5.259 4.917 1.00 97.69 94 VAL A N 1
ATOM 768 C CA . VAL A 1 94 ? 0.566 -5.076 5.918 1.00 97.69 94 VAL A CA 1
ATOM 769 C C . VAL A 1 94 ? 0.953 -3.884 6.788 1.00 97.69 94 VAL A C 1
ATOM 771 O O . VAL A 1 94 ? 2.037 -3.870 7.370 1.00 97.69 94 VAL A O 1
ATOM 774 N N . ILE A 1 95 ? 0.080 -2.883 6.864 1.00 98.31 95 ILE A N 1
ATOM 775 C CA . ILE A 1 95 ? 0.189 -1.775 7.818 1.00 98.31 95 ILE A CA 1
ATOM 776 C C . ILE A 1 95 ? -0.855 -1.989 8.909 1.00 98.31 95 ILE A C 1
ATOM 778 O O . ILE A 1 95 ? -2.031 -2.181 8.600 1.00 98.31 95 ILE A O 1
ATOM 782 N N . ILE A 1 96 ? -0.434 -1.930 10.171 1.00 98.38 96 ILE A N 1
ATOM 783 C CA . ILE A 1 96 ? -1.322 -1.984 11.337 1.00 98.38 96 ILE A CA 1
ATOM 784 C C . ILE A 1 96 ? -1.065 -0.742 12.182 1.00 98.38 96 ILE A C 1
ATOM 786 O O . ILE A 1 96 ? 0.024 -0.587 12.730 1.00 98.38 96 ILE A O 1
ATOM 790 N N . ALA A 1 97 ? -2.060 0.128 12.304 1.00 98.25 97 ALA A N 1
ATOM 791 C CA . ALA A 1 97 ? -2.027 1.267 13.209 1.00 98.25 97 ALA A CA 1
ATOM 792 C C . ALA A 1 97 ? -2.915 0.992 14.410 1.00 98.25 97 ALA A C 1
ATOM 794 O O . ALA A 1 97 ? -4.122 0.805 14.256 1.00 98.25 97 ALA A O 1
ATOM 795 N N . LYS A 1 98 ? -2.305 0.951 15.594 1.00 98.19 98 LYS A N 1
ATOM 796 C CA . LYS A 1 98 ? -3.005 0.647 16.842 1.00 98.19 98 LYS A CA 1
ATOM 797 C C . LYS A 1 98 ? -3.920 1.794 17.254 1.00 98.19 98 LYS A C 1
ATOM 799 O O . LYS A 1 98 ? -3.731 2.939 16.830 1.00 98.19 98 LYS A O 1
ATOM 804 N N . LYS A 1 99 ? -4.895 1.493 18.107 1.00 98.50 99 LYS A N 1
ATOM 805 C CA . LYS A 1 99 ? -5.873 2.464 18.609 1.00 98.50 99 LYS A CA 1
ATOM 806 C C . LYS A 1 99 ? -5.224 3.785 19.051 1.00 98.50 99 LYS A C 1
ATOM 808 O O . LYS A 1 99 ? -4.275 3.784 19.833 1.00 98.50 99 LYS A O 1
ATOM 813 N N . GLY A 1 100 ? -5.756 4.905 18.558 1.00 98.12 100 GLY A N 1
ATOM 814 C CA . GLY A 1 100 ? -5.350 6.268 18.924 1.00 98.12 100 GLY A CA 1
ATOM 815 C C . GLY A 1 100 ? -3.969 6.714 18.428 1.00 98.12 100 GLY A C 1
ATOM 816 O O . GLY A 1 100 ? -3.539 7.825 18.743 1.00 98.12 100 GLY A O 1
ATOM 817 N N . THR A 1 101 ? -3.252 5.876 17.677 1.00 97.50 101 THR A N 1
ATOM 818 C CA . THR A 1 101 ? -1.914 6.214 17.165 1.00 97.50 101 THR A CA 1
ATOM 819 C C . THR A 1 101 ? -1.995 7.198 16.010 1.00 97.50 101 THR A C 1
ATOM 821 O O . THR A 1 101 ? -2.959 7.197 15.250 1.00 97.50 101 THR A O 1
ATOM 824 N N . LYS A 1 102 ? -0.977 8.046 15.854 1.00 96.38 102 LYS A N 1
ATOM 825 C CA . LYS A 1 102 ? -0.940 9.044 14.782 1.00 96.38 102 LYS A CA 1
ATOM 826 C C . LYS A 1 102 ? 0.422 9.079 14.118 1.00 96.38 102 LYS A C 1
ATOM 828 O O . LYS A 1 102 ? 1.434 9.277 14.788 1.00 96.38 102 LYS A O 1
ATOM 833 N N . SER A 1 103 ? 0.446 8.954 12.796 1.00 93.19 103 SER A N 1
ATOM 834 C CA . SER A 1 103 ? 1.666 9.150 12.021 1.00 93.19 103 SER A CA 1
ATOM 835 C C . SER A 1 103 ? 2.018 10.641 11.981 1.00 93.19 103 SER A C 1
ATOM 837 O O . SER A 1 103 ? 1.260 11.432 11.420 1.00 93.19 103 SER A O 1
ATOM 839 N N . ILE A 1 104 ? 3.166 11.027 12.549 1.00 90.06 104 ILE A N 1
ATOM 840 C CA . ILE A 1 104 ? 3.672 12.412 12.474 1.00 90.06 104 ILE A CA 1
ATOM 841 C C . ILE A 1 104 ? 4.077 12.748 11.034 1.00 90.06 104 ILE A C 1
ATOM 843 O O . ILE A 1 104 ? 3.766 13.823 10.524 1.00 90.06 104 ILE A O 1
ATOM 847 N N . TYR A 1 105 ? 4.747 11.804 10.373 1.00 95.12 105 TYR A N 1
ATOM 848 C CA . TYR A 1 105 ? 5.117 11.879 8.968 1.00 95.12 105 TYR A CA 1
ATOM 849 C C . TYR A 1 105 ? 4.489 10.722 8.187 1.00 95.12 105 TYR A C 1
ATOM 851 O O . TYR A 1 105 ? 4.102 9.717 8.784 1.00 95.12 105 TYR A O 1
ATOM 859 N N . PRO A 1 106 ? 4.404 10.810 6.850 1.00 96.00 106 PRO A N 1
ATOM 860 C CA . PRO A 1 106 ? 3.882 9.711 6.059 1.00 96.00 106 PRO A CA 1
ATOM 861 C C . PRO A 1 106 ? 4.740 8.445 6.154 1.00 96.00 106 PRO A C 1
ATOM 863 O O . PRO A 1 106 ? 5.974 8.497 6.193 1.00 96.00 106 PRO A O 1
ATOM 866 N N . LEU A 1 107 ? 4.074 7.297 6.123 1.00 96.56 107 LEU A N 1
ATOM 867 C CA . LEU A 1 107 ? 4.681 6.023 5.750 1.00 96.56 107 LEU A CA 1
ATOM 868 C C . LEU A 1 107 ? 4.865 6.000 4.232 1.00 96.56 107 LEU A C 1
ATOM 870 O O . LEU A 1 107 ? 3.986 6.476 3.509 1.00 96.56 107 LEU A O 1
ATOM 874 N N . GLN A 1 108 ? 5.956 5.415 3.738 1.00 96.69 108 GLN A N 1
ATOM 875 C CA . GLN A 1 108 ? 6.156 5.246 2.299 1.00 96.69 108 GLN A CA 1
ATOM 876 C C . GLN A 1 108 ? 6.202 3.782 1.861 1.00 96.69 108 GLN A C 1
ATOM 878 O O . GLN A 1 108 ? 6.836 2.947 2.498 1.00 96.69 108 GLN A O 1
ATOM 883 N N . ALA A 1 109 ? 5.556 3.474 0.741 1.00 96.81 109 ALA A N 1
ATOM 884 C CA . ALA A 1 109 ? 5.646 2.182 0.076 1.00 96.81 109 ALA A CA 1
ATOM 885 C C . ALA A 1 109 ? 6.211 2.380 -1.332 1.00 96.81 109 ALA A C 1
ATOM 887 O O . ALA A 1 109 ? 5.617 3.085 -2.143 1.00 96.81 109 ALA A O 1
ATOM 888 N N . CYS A 1 110 ? 7.343 1.751 -1.626 1.00 95.06 110 CYS A N 1
ATOM 889 C CA . CYS A 1 110 ? 7.983 1.754 -2.932 1.00 95.06 110 CYS A CA 1
ATOM 890 C C . CYS A 1 110 ? 7.793 0.397 -3.611 1.00 95.06 110 CYS A C 1
ATOM 892 O O . CYS A 1 110 ? 8.305 -0.619 -3.134 1.00 95.06 110 CYS A O 1
ATOM 894 N N . LEU A 1 111 ? 7.103 0.394 -4.751 1.00 95.38 111 LEU A N 1
ATOM 895 C CA . LEU A 1 111 ? 6.914 -0.779 -5.602 1.00 95.38 111 LEU A CA 1
ATOM 896 C C . LEU A 1 111 ? 7.617 -0.537 -6.942 1.00 95.38 111 LEU A C 1
ATOM 898 O O . LEU A 1 111 ? 7.125 0.216 -7.782 1.00 95.38 111 LEU A O 1
ATOM 902 N N . LEU A 1 112 ? 8.776 -1.170 -7.131 1.00 95.31 112 LEU A N 1
ATOM 903 C CA . LEU A 1 112 ? 9.606 -1.016 -8.325 1.00 95.31 112 LEU A CA 1
ATOM 904 C C . LEU A 1 112 ? 9.510 -2.262 -9.216 1.00 95.31 112 LEU A C 1
ATOM 906 O O . LEU A 1 112 ? 9.944 -3.343 -8.821 1.00 95.31 112 LEU A O 1
ATOM 910 N N . LEU A 1 113 ? 8.972 -2.121 -10.426 1.00 95.12 113 LEU A N 1
ATOM 911 C CA . LEU A 1 113 ? 9.017 -3.138 -11.480 1.00 95.12 113 LEU A CA 1
ATOM 912 C C . LEU A 1 113 ? 10.325 -2.988 -12.266 1.00 95.12 113 LEU A C 1
ATOM 914 O O . LEU A 1 113 ? 10.489 -2.022 -13.008 1.00 95.12 113 LEU A O 1
ATOM 918 N N . SER A 1 114 ? 11.244 -3.940 -12.141 1.00 93.62 114 SER A N 1
ATOM 919 C CA . SER A 1 114 ? 12.583 -3.825 -12.724 1.00 93.62 114 SER A CA 1
ATOM 920 C C . SER A 1 114 ? 12.833 -4.917 -13.754 1.00 93.62 114 SER A C 1
ATOM 922 O O . SER A 1 114 ? 12.809 -4.637 -14.953 1.00 93.62 114 SER A O 1
ATOM 924 N N . ASP A 1 115 ? 12.981 -6.167 -13.321 1.00 91.25 115 ASP A N 1
ATOM 925 C CA . ASP A 1 115 ? 13.405 -7.283 -14.168 1.00 91.25 115 ASP A CA 1
ATOM 926 C C . ASP A 1 115 ? 12.243 -8.231 -14.502 1.00 91.25 115 ASP A C 1
ATOM 928 O O . ASP A 1 115 ? 12.168 -8.785 -15.603 1.00 91.25 115 ASP A O 1
ATOM 932 N N . SER A 1 116 ? 11.249 -8.347 -13.623 1.00 90.56 116 SER A N 1
ATOM 933 C CA . SER A 1 116 ? 10.124 -9.271 -13.807 1.00 90.56 116 SER A CA 1
ATOM 934 C C . SER A 1 116 ? 9.161 -8.829 -14.911 1.00 90.56 116 SER A C 1
ATOM 936 O O . SER A 1 116 ? 8.940 -7.644 -15.131 1.00 90.56 116 SER A O 1
ATOM 938 N N . ALA A 1 117 ? 8.543 -9.766 -15.636 1.00 94.25 117 ALA A N 1
ATOM 939 C CA . ALA A 1 117 ? 7.518 -9.431 -16.636 1.00 94.25 117 ALA A CA 1
ATOM 940 C C . ALA A 1 117 ? 6.232 -8.876 -15.996 1.00 94.25 117 ALA A C 1
ATOM 942 O O . ALA A 1 117 ? 5.570 -8.004 -16.567 1.00 94.25 117 ALA A O 1
ATOM 943 N N . ILE A 1 118 ? 5.883 -9.399 -14.818 1.00 95.06 118 ILE A N 1
ATOM 944 C CA . ILE A 1 118 ? 4.693 -9.032 -14.057 1.00 95.06 118 ILE A CA 1
ATOM 945 C C . ILE A 1 118 ? 5.093 -8.832 -12.600 1.00 95.06 118 ILE A C 1
ATOM 947 O O . ILE A 1 118 ? 5.516 -9.785 -11.941 1.00 95.06 118 ILE A O 1
ATOM 951 N N . GLN A 1 119 ? 4.858 -7.629 -12.083 1.00 96.12 119 GLN A N 1
ATOM 952 C CA . GLN A 1 119 ? 4.822 -7.388 -10.653 1.00 96.12 119 GLN A CA 1
ATOM 953 C C . GLN A 1 119 ? 3.401 -7.605 -10.140 1.00 96.12 119 GLN A C 1
ATOM 955 O O . GLN A 1 119 ? 2.456 -7.014 -10.659 1.00 96.12 119 GLN A O 1
ATOM 960 N N . HIS A 1 120 ? 3.243 -8.447 -9.123 1.00 95.62 120 HIS A N 1
ATOM 961 C CA . HIS A 1 120 ? 1.999 -8.566 -8.381 1.00 95.62 120 HIS A CA 1
ATOM 962 C C . HIS A 1 120 ? 2.180 -8.201 -6.914 1.00 95.62 120 HIS A C 1
ATOM 964 O O . HIS A 1 120 ? 3.233 -8.469 -6.335 1.00 95.62 120 HIS A O 1
ATOM 970 N N . VAL A 1 121 ? 1.150 -7.584 -6.339 1.00 96.12 121 VAL A N 1
ATOM 971 C CA . VAL A 1 121 ? 1.096 -7.258 -4.914 1.00 96.12 121 VAL A CA 1
ATOM 972 C C . VAL A 1 121 ? -0.302 -7.467 -4.346 1.00 96.12 121 VAL A C 1
ATOM 974 O O . VAL A 1 121 ? -1.305 -7.259 -5.029 1.00 96.12 121 VAL A O 1
ATOM 977 N N . HIS A 1 122 ? -0.352 -7.834 -3.075 1.00 97.19 122 HIS A N 1
ATOM 978 C CA . HIS A 1 122 ? -1.511 -7.762 -2.206 1.00 97.19 122 HIS A CA 1
ATOM 979 C C . HIS A 1 122 ? -1.087 -6.948 -0.988 1.00 97.19 122 HIS A C 1
ATOM 981 O O . HIS A 1 122 ? -0.097 -7.285 -0.357 1.00 97.19 122 HIS A O 1
ATOM 987 N N . ASN A 1 123 ? -1.791 -5.862 -0.696 1.00 98.19 123 ASN A N 1
ATOM 988 C CA . ASN A 1 123 ? -1.523 -4.969 0.418 1.00 98.19 123 ASN A CA 1
ATOM 989 C C . ASN A 1 123 ? -2.740 -4.895 1.339 1.00 98.19 123 ASN A C 1
ATOM 991 O O . ASN A 1 123 ? -3.879 -4.896 0.865 1.00 98.19 123 ASN A O 1
ATOM 995 N N . ILE A 1 124 ? -2.497 -4.772 2.639 1.00 98.38 124 ILE A N 1
ATOM 996 C CA . ILE A 1 124 ? -3.532 -4.583 3.655 1.00 98.38 124 ILE A CA 1
ATOM 997 C C . ILE A 1 124 ? -3.157 -3.390 4.532 1.00 98.38 124 ILE A C 1
ATOM 999 O O . ILE A 1 124 ? -2.019 -3.263 4.978 1.00 98.38 124 ILE A O 1
ATOM 1003 N N . VAL A 1 125 ? -4.124 -2.521 4.800 1.00 98.75 125 VAL A N 1
ATOM 1004 C CA . VAL A 1 125 ? -4.003 -1.426 5.766 1.00 98.75 125 VAL A CA 1
ATOM 1005 C C . VAL A 1 125 ? -5.116 -1.577 6.787 1.00 98.75 125 VAL A C 1
ATOM 1007 O O . VAL A 1 125 ? -6.290 -1.559 6.427 1.00 98.75 125 VAL A O 1
ATOM 1010 N N . ILE A 1 126 ? -4.756 -1.719 8.057 1.00 98.81 126 ILE A N 1
ATOM 1011 C CA . ILE A 1 126 ? -5.682 -1.812 9.182 1.00 98.81 126 ILE A CA 1
ATOM 1012 C C . ILE A 1 126 ? -5.416 -0.612 10.088 1.00 98.81 126 ILE A C 1
ATOM 1014 O O . ILE A 1 126 ? -4.386 -0.543 10.756 1.00 98.81 126 ILE A O 1
ATOM 1018 N N . ALA A 1 127 ? -6.339 0.344 10.083 1.00 98.75 127 ALA A N 1
ATOM 1019 C CA . ALA A 1 127 ? -6.329 1.495 10.973 1.00 98.75 127 ALA A CA 1
ATOM 1020 C C . ALA A 1 127 ? -7.343 1.247 12.093 1.00 98.75 127 ALA A C 1
ATOM 1022 O O . ALA A 1 127 ? -8.551 1.243 11.850 1.00 98.75 127 ALA A O 1
ATOM 1023 N N . GLU A 1 128 ? -6.869 0.977 13.308 1.00 98.75 128 GLU A N 1
ATOM 1024 C CA . GLU A 1 128 ? -7.740 0.777 14.466 1.00 98.75 128 GLU A CA 1
ATOM 1025 C C . GLU A 1 128 ? -8.415 2.085 14.901 1.00 98.75 128 GLU A C 1
ATOM 1027 O O . GLU A 1 128 ? -8.138 3.161 14.372 1.00 98.75 128 GLU A O 1
ATOM 1032 N N . GLU A 1 129 ? -9.334 1.983 15.859 1.00 98.81 129 GLU A N 1
ATOM 1033 C CA . GLU A 1 129 ? -10.140 3.101 16.353 1.00 98.81 129 GLU A CA 1
ATOM 1034 C C . GLU A 1 129 ? -9.302 4.354 16.666 1.00 98.81 129 GLU A C 1
ATOM 1036 O O . GLU A 1 129 ? -8.233 4.261 17.269 1.00 98.81 129 GLU A O 1
ATOM 1041 N N . ASP A 1 130 ? -9.779 5.519 16.232 1.00 98.75 130 ASP A N 1
ATOM 1042 C CA . ASP A 1 130 ? -9.162 6.838 16.437 1.00 98.75 130 ASP A CA 1
ATOM 1043 C C . ASP A 1 130 ? -7.702 6.977 15.956 1.00 98.75 130 ASP A C 1
ATOM 1045 O O . ASP A 1 130 ? -7.024 7.949 16.300 1.00 98.75 130 ASP A O 1
ATOM 1049 N N . SER A 1 131 ? -7.192 6.027 15.163 1.00 98.62 131 SER A N 1
ATOM 1050 C CA . SER A 1 131 ? -5.851 6.124 14.580 1.00 98.62 131 SER A CA 1
ATOM 1051 C C . SER A 1 131 ? -5.815 7.062 13.370 1.00 98.62 131 SER A C 1
ATOM 1053 O O . SER A 1 131 ? -6.817 7.261 12.685 1.00 98.62 131 SER A O 1
ATOM 1055 N N . GLU A 1 132 ? -4.656 7.651 13.084 1.00 98.25 132 GLU A N 1
ATOM 1056 C CA . GLU A 1 132 ? -4.453 8.561 11.958 1.00 98.25 132 GLU A CA 1
ATOM 1057 C C . GLU A 1 132 ? -3.193 8.196 11.170 1.00 98.25 132 GLU A C 1
ATOM 1059 O O . GLU A 1 132 ? -2.088 8.159 11.715 1.00 98.25 132 GLU A O 1
ATOM 1064 N N . LEU A 1 133 ? -3.362 7.936 9.872 1.00 96.06 133 LEU A N 1
ATOM 1065 C CA . LEU A 1 133 ? -2.301 7.506 8.969 1.00 96.06 133 LEU A CA 1
ATOM 1066 C C . LEU A 1 133 ? -2.244 8.347 7.705 1.00 96.06 133 LEU A C 1
ATOM 1068 O O . LEU A 1 133 ? -3.254 8.583 7.039 1.00 96.06 133 LEU A O 1
ATOM 1072 N N . HIS A 1 134 ? -1.018 8.669 7.307 1.00 97.19 134 HIS A N 1
ATOM 1073 C CA . HIS A 1 134 ? -0.702 9.167 5.980 1.00 97.19 134 HIS A CA 1
ATOM 1074 C C . HIS A 1 134 ? 0.207 8.165 5.263 1.00 97.19 134 HIS A C 1
ATOM 1076 O O . HIS A 1 134 ? 1.282 7.832 5.759 1.00 97.19 134 HIS A O 1
ATOM 1082 N N . ILE A 1 135 ? -0.213 7.677 4.098 1.00 98.00 135 ILE A N 1
ATOM 1083 C CA . ILE A 1 135 ? 0.539 6.699 3.305 1.00 98.00 135 ILE A CA 1
ATOM 1084 C C . ILE A 1 135 ? 0.839 7.303 1.938 1.00 98.00 135 ILE A C 1
ATOM 1086 O O . ILE A 1 135 ? -0.079 7.711 1.228 1.00 98.00 135 ILE A O 1
ATOM 1090 N N . ILE A 1 136 ? 2.112 7.306 1.548 1.00 97.88 136 ILE A N 1
ATOM 1091 C CA . ILE A 1 136 ? 2.565 7.649 0.198 1.00 97.88 136 ILE A CA 1
ATOM 1092 C C . ILE A 1 136 ? 3.034 6.365 -0.485 1.00 97.88 136 ILE A C 1
ATOM 1094 O O . ILE A 1 136 ? 4.001 5.741 -0.064 1.00 97.88 136 ILE A O 1
ATOM 1098 N N . SER A 1 137 ? 2.341 5.940 -1.535 1.00 96.38 137 SER A N 1
ATOM 1099 C CA . SER A 1 137 ? 2.736 4.789 -2.348 1.00 96.38 137 SER A CA 1
ATOM 1100 C C . SER A 1 137 ? 3.303 5.261 -3.680 1.00 96.38 137 SER A C 1
ATOM 1102 O O . SER A 1 137 ? 2.564 5.772 -4.522 1.00 96.38 137 SER A O 1
ATOM 1104 N N . GLY A 1 138 ? 4.603 5.067 -3.872 1.00 93.50 138 GLY A N 1
ATOM 1105 C CA . GLY A 1 138 ? 5.289 5.290 -5.136 1.00 93.50 138 GLY A CA 1
ATOM 1106 C C . GLY A 1 138 ? 5.398 3.984 -5.913 1.00 93.50 138 GLY A C 1
ATOM 1107 O O . GLY A 1 138 ? 6.023 3.031 -5.444 1.00 93.50 138 GLY A O 1
ATOM 1108 N N . CYS A 1 139 ? 4.775 3.919 -7.089 1.00 90.81 139 CYS A N 1
ATOM 1109 C CA . CYS A 1 139 ? 4.875 2.751 -7.965 1.00 90.81 139 CYS A CA 1
ATOM 1110 C C . CYS A 1 139 ? 5.525 3.152 -9.283 1.00 90.81 139 CYS A C 1
ATOM 1112 O O . CYS A 1 139 ? 5.018 4.034 -9.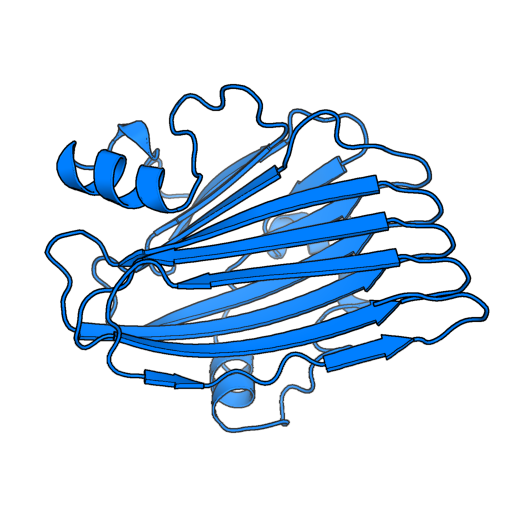984 1.00 90.81 139 CYS A O 1
ATOM 1114 N N . ALA A 1 140 ? 6.629 2.495 -9.621 1.00 91.12 140 ALA A N 1
ATOM 1115 C CA . ALA A 1 140 ? 7.393 2.823 -10.809 1.00 91.12 140 ALA A CA 1
ATOM 1116 C C . ALA A 1 140 ? 7.935 1.584 -11.513 1.00 91.12 140 ALA A C 1
ATOM 1118 O O . ALA A 1 140 ? 8.122 0.529 -10.909 1.00 91.12 140 ALA A O 1
ATOM 1119 N N . SER A 1 141 ? 8.225 1.719 -12.803 1.00 91.69 141 SER A N 1
ATOM 1120 C CA . SER A 1 141 ? 9.180 0.827 -13.461 1.00 91.69 141 SER A CA 1
ATOM 1121 C C . SER A 1 141 ? 10.586 1.413 -13.352 1.00 91.69 141 SER A C 1
ATOM 1123 O O . SER A 1 141 ? 10.712 2.629 -13.220 1.00 91.69 141 SER A O 1
ATOM 1125 N N . SER A 1 142 ? 11.636 0.591 -13.438 1.00 88.00 142 SER A N 1
ATOM 1126 C CA . SER A 1 142 ? 12.998 1.131 -13.570 1.00 88.00 142 SER A CA 1
ATOM 1127 C C . SER A 1 142 ? 13.126 1.997 -14.831 1.00 88.00 142 SER A C 1
ATOM 1129 O O . SER A 1 142 ? 12.356 1.826 -15.783 1.00 88.00 142 SER A O 1
ATOM 1131 N N . SER A 1 143 ? 14.081 2.927 -14.851 1.00 82.75 143 SER A N 1
ATOM 1132 C CA . SER A 1 143 ? 14.221 3.955 -15.898 1.00 82.75 143 SER A CA 1
ATOM 1133 C C . SER A 1 143 ? 14.277 3.361 -17.313 1.00 82.75 143 SER A C 1
ATOM 1135 O O . SER A 1 143 ? 13.578 3.801 -18.225 1.00 82.75 143 SER A O 1
ATOM 1137 N N . GLY A 1 144 ? 15.044 2.282 -17.495 1.00 82.44 144 GLY A N 1
ATOM 1138 C CA . GLY A 1 144 ? 15.171 1.569 -18.771 1.00 82.44 144 GLY A CA 1
ATOM 1139 C C . GLY A 1 144 ? 14.001 0.633 -19.106 1.00 82.44 144 GLY A C 1
ATOM 1140 O O . GLY A 1 144 ? 13.934 0.074 -20.208 1.00 82.44 144 GLY A O 1
ATOM 1141 N N . ARG A 1 145 ? 13.065 0.417 -18.176 1.00 86.19 145 ARG A N 1
ATOM 1142 C CA . ARG A 1 145 ? 12.033 -0.611 -18.298 1.00 86.19 145 ARG A CA 1
ATOM 1143 C C . ARG A 1 145 ? 10.780 -0.075 -18.974 1.00 86.19 145 ARG A C 1
ATOM 1145 O O . ARG A 1 145 ? 9.905 0.529 -18.367 1.00 86.19 145 ARG A O 1
ATOM 1152 N N . ASN A 1 146 ? 10.644 -0.405 -20.254 1.00 86.06 146 ASN A N 1
ATOM 1153 C CA . ASN A 1 146 ? 9.553 0.119 -21.071 1.00 86.06 146 ASN A CA 1
ATOM 1154 C C . ASN A 1 146 ? 8.301 -0.762 -21.145 1.00 86.06 146 ASN A C 1
ATOM 1156 O O . ASN A 1 146 ? 7.274 -0.255 -21.576 1.00 86.06 146 ASN A O 1
ATOM 1160 N N . SER A 1 147 ? 8.345 -2.049 -20.782 1.00 93.12 147 SER A N 1
ATOM 1161 C CA . SER A 1 147 ? 7.210 -2.979 -20.951 1.00 93.12 147 SER A CA 1
ATOM 1162 C C . SER A 1 147 ? 7.048 -3.950 -19.779 1.00 93.12 147 SER A C 1
ATOM 1164 O O . SER A 1 147 ? 8.010 -4.267 -19.089 1.00 93.12 147 SER A O 1
ATOM 1166 N N . GLY A 1 148 ? 5.825 -4.408 -19.521 1.00 95.94 148 GLY A N 1
ATOM 1167 C CA . GLY A 1 148 ? 5.515 -5.258 -18.371 1.00 95.94 148 GLY A CA 1
ATOM 1168 C C . GLY A 1 148 ? 4.128 -4.974 -17.812 1.00 95.94 148 GLY A C 1
ATOM 1169 O O . GLY A 1 148 ? 3.350 -4.215 -18.399 1.00 95.94 148 GLY A O 1
ATOM 1170 N N . SER A 1 149 ? 3.805 -5.592 -16.680 1.00 96.81 149 SER A N 1
ATOM 1171 C CA . SER A 1 149 ? 2.532 -5.356 -16.009 1.00 96.81 149 SER A CA 1
ATOM 1172 C C . SER A 1 149 ? 2.674 -5.249 -14.499 1.00 96.81 149 SER A C 1
ATOM 1174 O O . SER A 1 149 ? 3.453 -5.977 -13.894 1.00 96.81 149 SER A O 1
ATOM 1176 N N . HIS A 1 150 ? 1.886 -4.358 -13.905 1.00 96.88 150 HIS A N 1
ATOM 1177 C CA . HIS A 1 150 ? 1.707 -4.258 -12.464 1.00 96.88 150 HIS A CA 1
ATOM 1178 C C . HIS A 1 150 ? 0.260 -4.621 -12.112 1.00 96.88 150 HIS A C 1
ATOM 1180 O O . HIS A 1 150 ? -0.681 -4.011 -12.626 1.00 96.88 150 HIS A O 1
ATOM 1186 N N . ILE A 1 151 ? 0.074 -5.616 -11.249 1.00 97.25 151 ILE A N 1
ATOM 1187 C CA . ILE A 1 151 ? -1.234 -6.098 -10.800 1.00 97.25 151 ILE A CA 1
ATOM 1188 C C . ILE A 1 151 ? -1.286 -5.989 -9.278 1.00 97.25 151 ILE A C 1
ATOM 1190 O O . ILE A 1 151 ? -0.645 -6.766 -8.577 1.00 97.25 151 ILE A O 1
ATOM 1194 N N . GLY A 1 152 ? -2.046 -5.026 -8.768 1.00 96.50 152 GLY A N 1
ATOM 1195 C CA . GLY A 1 152 ? -2.102 -4.745 -7.335 1.00 96.50 152 GLY A CA 1
ATOM 1196 C C . GLY A 1 152 ? -3.478 -4.999 -6.744 1.00 96.50 152 GLY A C 1
ATOM 1197 O O . GLY A 1 152 ? -4.487 -4.633 -7.343 1.00 96.50 152 GLY A O 1
ATOM 1198 N N . VAL A 1 153 ? -3.522 -5.587 -5.555 1.00 98.12 153 VAL A N 1
ATOM 1199 C CA . VAL A 1 153 ? -4.709 -5.647 -4.700 1.00 98.12 153 VAL A CA 1
ATOM 1200 C C . VAL A 1 153 ? -4.408 -4.874 -3.426 1.00 98.12 153 VAL A C 1
ATOM 1202 O O . VAL A 1 153 ? -3.388 -5.132 -2.799 1.00 98.12 153 VAL A O 1
ATOM 1205 N N . THR A 1 154 ? -5.274 -3.944 -3.032 1.00 98.44 154 THR A N 1
ATOM 1206 C CA . THR A 1 154 ? -5.121 -3.194 -1.778 1.00 98.44 154 THR A CA 1
ATOM 1207 C C . THR A 1 154 ? -6.437 -3.175 -1.011 1.00 98.44 154 THR A C 1
ATOM 1209 O O . THR A 1 154 ? -7.450 -2.690 -1.510 1.00 98.44 154 THR A O 1
ATOM 1212 N N . GLU A 1 155 ? -6.419 -3.676 0.217 1.00 98.75 155 GLU A N 1
ATOM 1213 C CA . GLU A 1 155 ? -7.568 -3.687 1.121 1.00 98.75 155 GLU A CA 1
ATOM 1214 C C . GLU A 1 155 ? -7.310 -2.723 2.278 1.00 98.75 155 GLU A C 1
ATOM 1216 O O . GLU A 1 155 ? -6.295 -2.833 2.965 1.00 98.75 155 GLU A O 1
ATOM 1221 N N . ILE A 1 156 ? -8.204 -1.757 2.483 1.00 98.88 156 ILE A N 1
ATOM 1222 C CA . ILE A 1 156 ? -8.049 -0.726 3.513 1.00 98.88 156 ILE A CA 1
ATOM 1223 C C . ILE A 1 156 ? -9.226 -0.815 4.478 1.00 98.88 156 ILE A C 1
ATOM 1225 O O . ILE A 1 156 ? -10.385 -0.744 4.077 1.00 98.88 156 ILE A O 1
ATOM 1229 N N . TYR A 1 157 ? -8.932 -0.947 5.762 1.00 98.88 157 TYR A N 1
ATOM 1230 C CA . TYR A 1 157 ? -9.913 -1.057 6.829 1.00 98.88 157 TYR A CA 1
ATOM 1231 C C . TYR A 1 157 ? -9.738 0.130 7.767 1.00 98.88 157 TYR A C 1
ATOM 1233 O O . TYR A 1 157 ? -8.784 0.185 8.542 1.00 98.88 157 TYR A O 1
ATOM 1241 N N . VAL A 1 158 ? -10.656 1.089 7.674 1.00 98.88 158 VAL A N 1
ATOM 1242 C CA . VAL A 1 158 ? -10.673 2.303 8.490 1.00 98.88 158 VAL A CA 1
ATOM 1243 C C . VAL A 1 158 ? -11.625 2.075 9.660 1.00 98.88 158 VAL A C 1
ATOM 1245 O O . VAL A 1 158 ? -12.839 1.948 9.482 1.00 98.88 158 VAL A O 1
ATOM 1248 N N . GLY A 1 159 ? -11.056 1.947 10.858 1.00 98.75 159 GLY A N 1
ATOM 1249 C CA . GLY A 1 159 ? -11.768 1.754 12.115 1.00 98.75 159 GLY A CA 1
ATOM 1250 C C . GLY A 1 159 ? -12.635 2.949 12.511 1.00 98.75 159 GLY A C 1
ATOM 1251 O O . GLY A 1 159 ? -12.681 3.973 11.832 1.00 98.75 159 GLY A O 1
ATOM 1252 N N . LYS A 1 160 ? -13.354 2.805 13.628 1.00 98.81 160 LYS A N 1
ATOM 1253 C CA . LYS A 1 160 ? -14.217 3.868 14.156 1.00 98.81 160 LYS A CA 1
ATOM 1254 C C . LYS A 1 160 ? -13.390 5.124 14.453 1.00 98.81 160 LYS A C 1
ATOM 1256 O O . LYS A 1 160 ? -12.351 5.006 15.087 1.00 98.81 160 LYS A O 1
ATOM 1261 N N . GLY A 1 161 ? -13.805 6.289 13.960 1.00 98.75 161 GLY A N 1
ATOM 1262 C CA . GLY A 1 161 ? -13.081 7.558 14.140 1.00 98.75 161 GLY A CA 1
ATOM 1263 C C . GLY A 1 161 ? -11.693 7.629 13.482 1.00 98.75 161 GLY A C 1
ATOM 1264 O O . GLY A 1 161 ? -11.039 8.671 13.537 1.00 98.75 161 GLY A O 1
ATOM 1265 N N . ALA A 1 162 ? -11.229 6.548 12.845 1.00 98.88 162 ALA A N 1
ATOM 1266 C CA . ALA A 1 162 ? -9.900 6.479 12.260 1.00 98.88 162 ALA A CA 1
ATOM 1267 C C . ALA A 1 162 ? -9.819 7.302 10.970 1.00 98.88 162 ALA A C 1
ATOM 1269 O O . ALA A 1 162 ? -10.801 7.464 10.245 1.00 98.88 162 ALA A O 1
ATOM 1270 N N . ARG A 1 163 ? -8.630 7.808 10.655 1.00 98.81 163 ARG A N 1
ATOM 1271 C CA . ARG A 1 163 ? -8.377 8.685 9.512 1.00 98.81 163 ARG A CA 1
ATOM 1272 C C . ARG A 1 163 ? -7.240 8.118 8.682 1.00 98.81 163 ARG A C 1
ATOM 1274 O O . ARG A 1 163 ? -6.120 7.996 9.165 1.00 98.81 163 ARG A O 1
ATOM 1281 N N . VAL A 1 164 ? -7.508 7.788 7.426 1.00 98.75 164 VAL A N 1
ATOM 1282 C CA . VAL A 1 164 ? -6.489 7.274 6.508 1.00 98.75 164 VAL A CA 1
ATOM 1283 C C . VAL A 1 164 ? -6.452 8.140 5.267 1.00 98.75 164 VAL A C 1
ATOM 1285 O O . VAL A 1 164 ? -7.414 8.187 4.504 1.00 98.75 164 VAL A O 1
ATOM 1288 N N . THR A 1 165 ? -5.307 8.765 5.024 1.00 98.62 165 THR A N 1
ATOM 1289 C CA . THR A 1 165 ? -5.027 9.418 3.751 1.00 98.62 165 THR A CA 1
ATOM 1290 C C . THR A 1 165 ? -4.026 8.584 2.963 1.00 98.62 165 THR A C 1
ATOM 1292 O O . THR A 1 165 ? -2.919 8.305 3.426 1.00 98.62 165 THR A O 1
ATOM 1295 N N . SER A 1 166 ? -4.414 8.187 1.756 1.00 98.19 166 SER A N 1
ATOM 1296 C CA . SER A 1 166 ? -3.599 7.410 0.829 1.00 98.19 166 SER A CA 1
ATOM 1297 C C . SER A 1 166 ? -3.305 8.236 -0.417 1.00 98.19 166 SER A C 1
ATOM 1299 O O . SER A 1 166 ? -4.208 8.568 -1.182 1.00 98.19 166 SER A O 1
ATOM 1301 N N . THR A 1 167 ? -2.031 8.548 -0.625 1.00 98.31 167 THR A N 1
ATOM 1302 C CA . THR A 1 167 ? -1.531 9.232 -1.815 1.00 98.31 167 THR A CA 1
ATOM 1303 C C . THR A 1 167 ? -0.736 8.240 -2.647 1.00 98.31 167 THR A C 1
ATOM 1305 O O . THR A 1 167 ? 0.288 7.727 -2.207 1.00 98.31 167 THR A O 1
ATOM 1308 N N . MET A 1 168 ? -1.206 7.954 -3.854 1.00 97.81 168 MET A N 1
ATOM 1309 C CA . MET A 1 168 ? -0.576 7.023 -4.779 1.00 97.81 168 MET A CA 1
ATOM 1310 C C . MET A 1 168 ? -0.044 7.783 -5.987 1.00 97.81 168 MET A C 1
ATOM 1312 O O . MET A 1 168 ? -0.809 8.442 -6.691 1.00 97.81 168 MET A O 1
ATOM 1316 N N . ILE A 1 169 ? 1.260 7.669 -6.233 1.00 97.38 169 ILE A N 1
ATOM 1317 C CA . ILE A 1 169 ? 1.948 8.353 -7.324 1.00 97.38 169 ILE A CA 1
ATOM 1318 C C . ILE A 1 169 ? 2.579 7.302 -8.237 1.00 97.38 169 ILE A C 1
ATOM 1320 O O . ILE A 1 169 ? 3.399 6.484 -7.820 1.00 97.38 169 ILE A O 1
ATOM 1324 N N . HIS A 1 170 ? 2.149 7.298 -9.494 1.00 95.44 170 HIS A N 1
ATOM 1325 C CA . HIS A 1 170 ? 2.580 6.358 -10.521 1.00 95.44 170 HIS A CA 1
ATOM 1326 C C . HIS A 1 170 ? 3.568 7.008 -11.487 1.00 95.44 170 HIS A C 1
ATOM 1328 O O . HIS A 1 170 ? 3.277 8.067 -12.047 1.00 95.44 170 HIS A O 1
ATOM 1334 N N . ASN A 1 171 ? 4.683 6.323 -11.739 1.00 93.94 171 ASN A N 1
ATOM 1335 C CA . ASN A 1 171 ? 5.669 6.699 -12.747 1.00 93.94 171 ASN A CA 1
ATOM 1336 C C . ASN A 1 171 ? 6.138 5.474 -13.557 1.00 93.94 171 ASN A C 1
ATOM 1338 O O . ASN A 1 171 ? 7.092 4.783 -13.199 1.00 93.94 171 ASN A O 1
ATOM 1342 N N . TRP A 1 172 ? 5.427 5.167 -14.642 1.00 94.19 172 TRP A N 1
ATOM 1343 C CA . TRP A 1 172 ? 5.620 3.939 -15.418 1.00 94.19 172 TRP A CA 1
ATOM 1344 C C . TRP A 1 172 ? 6.218 4.202 -16.798 1.00 94.19 172 TRP A C 1
ATOM 1346 O O . TRP A 1 172 ? 5.946 5.221 -17.422 1.00 94.19 172 TRP A O 1
ATOM 1356 N N . GLY A 1 173 ? 6.937 3.212 -17.327 1.00 90.50 173 GLY A N 1
ATOM 1357 C CA . GLY A 1 173 ? 7.349 3.178 -18.725 1.00 90.50 173 GLY A CA 1
ATOM 1358 C C . GLY A 1 173 ? 6.163 3.070 -19.695 1.00 90.50 173 GLY A C 1
ATOM 1359 O O . GLY A 1 173 ? 5.102 2.512 -19.390 1.00 90.50 173 GLY A O 1
ATOM 1360 N N . LYS A 1 174 ? 6.371 3.549 -20.926 1.00 91.00 174 LYS A N 1
ATOM 1361 C CA . LYS A 1 174 ? 5.304 3.770 -21.920 1.00 91.00 174 LYS A CA 1
ATOM 1362 C C . LYS A 1 174 ? 4.471 2.537 -22.264 1.00 91.00 174 LYS A C 1
ATOM 1364 O O . LYS A 1 174 ? 3.290 2.680 -22.556 1.00 91.00 174 LYS A O 1
ATOM 1369 N N . ASN A 1 175 ? 5.049 1.331 -22.235 1.00 94.69 175 ASN A N 1
ATOM 1370 C CA . ASN A 1 175 ? 4.355 0.079 -22.569 1.00 94.69 175 ASN A CA 1
ATOM 1371 C C . ASN A 1 175 ? 3.933 -0.753 -21.341 1.00 94.69 175 ASN A C 1
ATOM 1373 O O . ASN A 1 175 ? 3.561 -1.921 -21.501 1.00 94.69 175 ASN A O 1
ATOM 1377 N N . ILE A 1 176 ? 3.962 -0.182 -20.130 1.00 96.38 176 ILE A N 1
ATOM 1378 C CA . ILE A 1 176 ? 3.483 -0.844 -18.908 1.00 96.38 176 ILE A CA 1
ATOM 1379 C C . ILE A 1 176 ? 1.948 -0.859 -18.850 1.00 96.38 176 ILE A C 1
ATOM 1381 O O . ILE A 1 176 ? 1.290 0.131 -19.165 1.00 96.38 176 ILE A O 1
ATOM 1385 N N . ALA A 1 177 ? 1.364 -1.982 -18.422 1.00 97.62 177 ALA A N 1
ATOM 1386 C CA . ALA A 1 177 ? -0.067 -2.102 -18.142 1.00 97.62 177 ALA A CA 1
ATOM 1387 C C . ALA A 1 177 ? -0.339 -2.318 -16.644 1.00 97.62 177 ALA A C 1
ATOM 1389 O O . ALA A 1 177 ? 0.186 -3.255 -16.040 1.00 97.62 177 ALA A O 1
ATOM 1390 N N . VAL A 1 178 ? -1.192 -1.481 -16.059 1.00 97.81 178 VAL A N 1
ATOM 1391 C CA . VAL A 1 178 ? -1.400 -1.376 -14.611 1.00 97.81 178 VAL A CA 1
ATOM 1392 C C . VAL A 1 178 ? -2.856 -1.691 -14.262 1.00 97.81 178 VAL A C 1
ATOM 1394 O O . VAL A 1 178 ? -3.785 -1.080 -14.798 1.00 97.81 178 VAL A O 1
ATOM 1397 N N . PHE A 1 179 ? -3.061 -2.659 -13.369 1.00 98.00 179 PHE A N 1
ATOM 1398 C CA . PHE A 1 179 ? -4.374 -3.212 -13.023 1.00 98.00 179 PHE A CA 1
ATOM 1399 C C . PHE A 1 179 ? -4.579 -3.279 -11.501 1.00 98.00 179 PHE A C 1
ATOM 1401 O O . PHE A 1 179 ? -4.550 -4.369 -10.927 1.00 98.00 179 PHE A O 1
ATOM 1408 N N . PRO A 1 180 ? -4.771 -2.137 -10.819 1.00 97.31 180 PRO A N 1
ATOM 1409 C CA . PRO A 1 180 ? -5.032 -2.128 -9.390 1.00 97.31 180 PRO A CA 1
ATOM 1410 C C . PRO A 1 180 ? -6.505 -2.458 -9.108 1.00 97.31 180 PRO A C 1
ATOM 1412 O O . PRO A 1 180 ? -7.406 -2.092 -9.873 1.00 97.31 180 PRO A O 1
ATOM 1415 N N . ARG A 1 181 ? -6.751 -3.167 -8.006 1.00 98.00 181 ARG A N 1
ATOM 1416 C CA . ARG A 1 181 ? -8.057 -3.356 -7.368 1.00 98.00 181 ARG A CA 1
ATOM 1417 C C . ARG A 1 181 ? -7.924 -2.916 -5.930 1.00 98.00 181 ARG A C 1
ATOM 1419 O O . ARG A 1 181 ? -7.150 -3.506 -5.183 1.00 98.00 181 ARG A O 1
ATOM 1426 N N . SER A 1 182 ? -8.684 -1.905 -5.546 1.00 98.25 182 SER A N 1
ATOM 1427 C CA . SER A 1 182 ? -8.707 -1.455 -4.166 1.00 98.25 182 SER A CA 1
ATOM 1428 C C . SER A 1 182 ? -10.120 -1.420 -3.624 1.00 98.25 182 SER A C 1
ATOM 1430 O O . SER A 1 182 ? -11.083 -1.105 -4.328 1.00 98.25 182 SER A O 1
ATOM 1432 N N . THR A 1 183 ? -10.246 -1.778 -2.355 1.00 98.75 183 THR A N 1
ATOM 1433 C CA . THR A 1 183 ? -11.486 -1.591 -1.616 1.00 98.75 183 THR A CA 1
ATOM 1434 C C . THR A 1 183 ? -11.170 -1.088 -0.223 1.00 98.75 183 THR A C 1
ATOM 1436 O O . THR A 1 183 ? -10.354 -1.674 0.488 1.00 98.75 183 THR A O 1
ATOM 1439 N N . THR A 1 184 ? -11.838 -0.002 0.146 1.00 98.88 184 THR A N 1
ATOM 1440 C CA . THR A 1 184 ? -11.784 0.594 1.474 1.00 98.88 184 THR A CA 1
ATOM 1441 C C . THR A 1 184 ? -13.105 0.336 2.186 1.00 98.88 184 THR A C 1
ATOM 1443 O O . THR A 1 184 ? -14.170 0.565 1.617 1.00 98.88 184 THR A O 1
ATOM 1446 N N . ILE A 1 185 ? -13.049 -0.117 3.434 1.00 98.81 185 ILE A N 1
ATOM 1447 C CA . ILE A 1 185 ? -14.199 -0.210 4.335 1.00 98.81 185 ILE A CA 1
ATOM 1448 C C . ILE A 1 185 ? -14.007 0.825 5.437 1.00 98.81 185 ILE A C 1
ATOM 1450 O O . ILE A 1 185 ? -13.034 0.749 6.185 1.00 98.81 185 ILE A O 1
ATOM 1454 N N . VAL A 1 186 ? -14.939 1.768 5.547 1.00 98.88 186 VAL A N 1
ATOM 1455 C CA . VAL A 1 186 ? -14.900 2.859 6.524 1.00 98.88 186 VAL A CA 1
ATOM 1456 C C . VAL A 1 186 ? -15.992 2.652 7.563 1.00 98.88 186 VAL A C 1
ATOM 1458 O O . VAL A 1 186 ? -17.168 2.561 7.219 1.00 98.88 186 VAL A O 1
ATOM 1461 N N . LYS A 1 187 ? -15.606 2.523 8.834 1.00 98.75 187 LYS A N 1
ATOM 1462 C CA . LYS A 1 187 ? -16.539 2.384 9.960 1.00 98.75 187 LYS A CA 1
ATOM 1463 C C . LYS A 1 187 ? -17.020 3.752 10.463 1.00 98.75 187 LYS A C 1
ATOM 1465 O O . LYS A 1 187 ? -16.637 4.792 9.942 1.00 98.75 187 LYS A O 1
ATOM 1470 N N . GLU A 1 188 ? -17.889 3.726 11.472 1.00 98.81 188 GLU A N 1
ATOM 1471 C CA . GLU A 1 188 ? -18.515 4.897 12.106 1.00 98.81 188 GLU A CA 1
ATOM 1472 C C . GLU A 1 188 ? -17.519 6.041 12.365 1.00 98.81 188 GLU A C 1
ATOM 1474 O O . GLU A 1 188 ? -16.470 5.827 12.971 1.00 98.81 188 GLU A O 1
ATOM 1479 N N . GLY A 1 189 ? -17.832 7.247 11.889 1.00 98.69 189 GLY A N 1
ATOM 1480 C CA . GLY A 1 189 ? -17.002 8.448 12.039 1.00 98.69 189 GLY A CA 1
ATOM 1481 C C . GLY A 1 189 ? -15.611 8.382 11.392 1.00 98.69 189 GLY A C 1
ATOM 1482 O O . GLY A 1 189 ? -14.821 9.309 11.563 1.00 98.69 189 GLY A O 1
ATOM 1483 N N . GLY A 1 190 ? -15.280 7.297 10.687 1.00 98.81 190 GLY A N 1
ATOM 1484 C CA . GLY A 1 190 ? -14.008 7.138 9.999 1.00 98.81 190 GLY A CA 1
ATOM 1485 C C . GLY A 1 190 ? -13.918 8.022 8.755 1.00 98.81 190 GLY A C 1
ATOM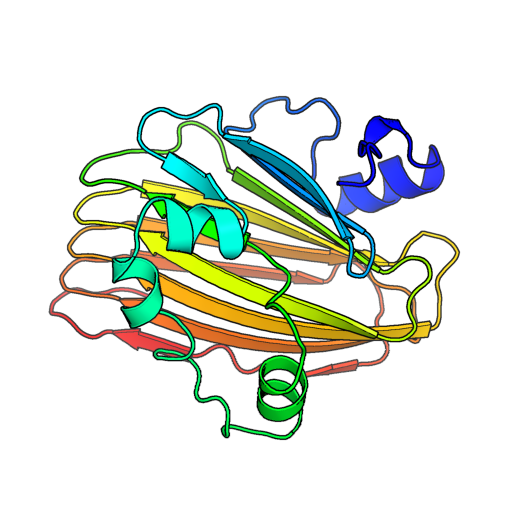 1486 O O . GLY A 1 190 ? -14.927 8.370 8.139 1.00 98.81 190 GLY A O 1
ATOM 1487 N N . VAL A 1 191 ? -12.695 8.371 8.365 1.00 98.81 191 VAL A N 1
ATOM 1488 C CA . VAL A 1 191 ? -12.418 9.203 7.191 1.00 98.81 191 VAL A CA 1
ATOM 1489 C C . VAL A 1 191 ? -11.364 8.541 6.322 1.00 98.81 191 VAL A C 1
ATOM 1491 O O . VAL A 1 191 ? -10.259 8.246 6.779 1.00 98.81 191 VAL A O 1
ATOM 1494 N N . PHE A 1 192 ? -11.688 8.360 5.049 1.00 98.81 192 PHE A N 1
ATOM 1495 C CA . PHE A 1 192 ? -10.739 7.966 4.024 1.00 98.81 192 PHE A CA 1
ATOM 1496 C C . PHE A 1 192 ? -10.552 9.100 3.018 1.00 98.81 192 PHE A C 1
ATOM 1498 O O . PHE A 1 192 ? -11.514 9.719 2.581 1.00 98.81 192 PHE A O 1
ATOM 1505 N N . LEU A 1 193 ? -9.306 9.378 2.648 1.00 98.56 193 LEU A N 1
ATOM 1506 C CA . LEU A 1 193 ? -8.973 10.299 1.568 1.00 98.56 193 LEU A CA 1
ATOM 1507 C C . LEU A 1 193 ? -8.015 9.602 0.607 1.00 98.56 193 LEU A C 1
ATOM 1509 O O . LEU A 1 193 ? -6.932 9.175 1.007 1.00 98.56 193 LEU A O 1
ATOM 1513 N N . SER A 1 194 ? -8.394 9.510 -0.666 1.00 98.06 194 SER A N 1
ATOM 1514 C CA . SER A 1 194 ? -7.545 8.940 -1.712 1.00 98.06 194 SER A CA 1
ATOM 1515 C C . SER A 1 194 ? -7.120 10.010 -2.709 1.00 98.06 194 SER A C 1
ATOM 1517 O O . SER A 1 194 ? -7.957 10.662 -3.327 1.00 98.06 194 SER A O 1
ATOM 1519 N N . ASN A 1 195 ? -5.811 10.159 -2.893 1.00 97.94 195 ASN A N 1
ATOM 1520 C CA . ASN A 1 195 ? -5.217 10.970 -3.947 1.00 97.94 195 ASN A CA 1
ATOM 1521 C C . ASN A 1 195 ? -4.484 10.043 -4.911 1.00 97.94 195 ASN A C 1
ATOM 1523 O O . ASN A 1 195 ? -3.596 9.296 -4.501 1.00 97.94 195 ASN A O 1
ATOM 1527 N N . TYR A 1 196 ? -4.830 10.106 -6.192 1.00 97.06 196 TYR A N 1
ATOM 1528 C CA . TYR A 1 196 ? -4.140 9.360 -7.236 1.00 97.06 196 TYR A CA 1
ATOM 1529 C C . TYR A 1 196 ? -3.512 10.316 -8.245 1.00 97.06 196 TYR A C 1
ATOM 1531 O O . TYR A 1 196 ? -4.184 11.200 -8.773 1.00 97.06 196 TYR A O 1
ATOM 1539 N N . VAL A 1 197 ? -2.229 10.109 -8.532 1.00 96.31 197 VAL A N 1
ATOM 1540 C CA . VAL A 1 197 ? -1.458 10.897 -9.493 1.00 96.31 197 VAL A CA 1
ATOM 1541 C C . VAL A 1 197 ? -0.722 9.950 -10.437 1.00 96.31 197 VAL A C 1
ATOM 1543 O O . VAL A 1 197 ? -0.037 9.026 -10.002 1.00 96.31 197 VAL A O 1
ATOM 1546 N N . CYS A 1 198 ? -0.837 10.183 -11.744 1.00 93.50 198 CYS A N 1
ATOM 1547 C CA . CYS A 1 198 ? -0.034 9.508 -12.762 1.00 93.50 198 CYS A CA 1
ATOM 1548 C C . CYS A 1 198 ? 0.848 10.551 -13.439 1.00 93.50 198 CYS A C 1
ATOM 1550 O O . CYS A 1 198 ? 0.333 11.417 -14.142 1.00 93.50 198 CYS A O 1
ATOM 1552 N N . MET A 1 199 ? 2.154 10.484 -13.188 1.00 90.06 199 MET A N 1
ATOM 1553 C CA . MET A 1 199 ? 3.108 11.511 -13.618 1.00 90.06 199 MET A CA 1
ATOM 1554 C C . MET A 1 199 ? 3.506 11.365 -15.086 1.00 90.06 199 MET A C 1
ATOM 1556 O O . MET A 1 199 ? 3.757 12.361 -15.753 1.00 90.06 199 MET A O 1
ATOM 1560 N N . GLU A 1 200 ? 3.535 10.130 -15.587 1.00 88.00 200 GLU A N 1
ATOM 1561 C CA . GLU A 1 200 ? 4.039 9.806 -16.920 1.00 88.00 200 GLU A CA 1
ATOM 1562 C C . GLU A 1 200 ? 3.026 9.043 -17.770 1.00 88.00 200 GLU A C 1
ATOM 1564 O O . GLU A 1 200 ? 2.045 8.467 -17.282 1.00 88.00 200 GLU A O 1
ATOM 1569 N N . GLN A 1 201 ? 3.287 9.024 -19.078 1.00 84.81 201 GLN A N 1
ATOM 1570 C CA . GLN A 1 201 ? 2.491 8.257 -20.024 1.00 84.81 201 GLN A CA 1
ATOM 1571 C C . GLN A 1 201 ? 2.672 6.752 -19.801 1.00 84.81 201 GLN A C 1
ATOM 1573 O O . GLN A 1 201 ? 3.773 6.212 -19.853 1.00 84.81 201 GLN A O 1
ATOM 1578 N N . VAL A 1 202 ? 1.550 6.051 -19.681 1.00 93.44 202 VAL A N 1
ATOM 1579 C CA . VAL A 1 202 ? 1.483 4.602 -19.489 1.00 93.44 202 VAL A CA 1
ATOM 1580 C C . VAL A 1 202 ? 0.522 3.991 -20.503 1.00 93.44 202 VAL A C 1
ATOM 1582 O O . VAL A 1 202 ? -0.475 4.610 -20.878 1.00 93.44 202 VAL A O 1
ATOM 1585 N N . ARG A 1 203 ? 0.791 2.763 -20.957 1.00 96.44 203 ARG A N 1
ATOM 1586 C CA . ARG A 1 203 ? -0.009 2.114 -22.012 1.00 96.44 203 ARG A CA 1
ATOM 1587 C C . ARG A 1 203 ? -1.460 1.945 -21.611 1.00 96.44 203 ARG A C 1
ATOM 1589 O O . ARG A 1 203 ? -2.360 2.097 -22.433 1.00 96.44 203 ARG A O 1
ATOM 1596 N N . LYS A 1 204 ? -1.677 1.500 -20.376 1.00 97.06 204 LYS A N 1
ATOM 1597 C CA . LYS A 1 204 ? -3.008 1.242 -19.844 1.00 97.06 204 LYS A CA 1
ATOM 1598 C C . LYS A 1 204 ? -2.978 1.282 -18.331 1.00 97.06 204 LYS A C 1
ATOM 1600 O O . LYS A 1 204 ? -2.227 0.532 -17.717 1.00 97.06 204 LYS A O 1
ATOM 1605 N N . ILE A 1 205 ? -3.884 2.057 -17.757 1.00 97.00 205 ILE A N 1
ATOM 1606 C CA . ILE A 1 205 ? -4.331 1.871 -16.384 1.00 97.00 205 ILE A CA 1
ATOM 1607 C C . ILE A 1 205 ? -5.799 1.481 -16.445 1.00 97.00 205 ILE A C 1
ATOM 1609 O O . ILE A 1 205 ? -6.583 2.100 -17.163 1.00 97.00 205 ILE A O 1
ATOM 1613 N N . GLN A 1 206 ? -6.178 0.438 -15.718 1.00 97.62 206 GLN A N 1
ATOM 1614 C CA . GLN A 1 206 ? -7.583 0.144 -15.481 1.00 97.62 206 GLN A CA 1
ATOM 1615 C C . GLN A 1 206 ? -7.786 -0.126 -13.998 1.00 97.62 206 GLN A C 1
ATOM 1617 O O . GLN A 1 206 ? -7.381 -1.169 -13.486 1.00 97.62 206 GLN A O 1
ATOM 1622 N N . MET A 1 207 ? -8.429 0.835 -13.344 1.00 95.75 207 MET A N 1
ATOM 1623 C CA . MET A 1 207 ? -8.713 0.838 -11.918 1.00 95.75 207 MET A CA 1
ATOM 1624 C C . MET A 1 207 ? -10.206 1.034 -11.667 1.00 95.75 207 MET A C 1
ATOM 1626 O O . MET A 1 207 ? -10.902 1.626 -12.489 1.00 95.75 207 MET A O 1
ATOM 1630 N N . GLU A 1 208 ? -10.677 0.517 -10.541 1.00 93.31 208 GLU A N 1
ATOM 1631 C CA . GLU A 1 208 ? -12.035 0.708 -10.028 1.00 93.31 208 GLU A CA 1
ATOM 1632 C C . GLU A 1 208 ? -11.950 0.670 -8.491 1.00 93.31 208 GLU A C 1
ATOM 1634 O O . GLU A 1 208 ? -12.194 -0.381 -7.889 1.00 93.31 208 GLU A O 1
ATOM 1639 N N . PRO A 1 209 ? -11.469 1.753 -7.851 1.00 96.75 209 PRO A N 1
ATOM 1640 C CA . PRO A 1 209 ? -11.446 1.831 -6.397 1.00 96.75 209 PRO A CA 1
ATOM 1641 C C . PRO A 1 209 ? -12.881 1.877 -5.861 1.00 96.75 209 PRO A C 1
ATOM 1643 O O . PRO A 1 209 ? -13.721 2.605 -6.386 1.00 96.75 209 PRO A O 1
ATOM 1646 N N . VAL A 1 210 ? -13.157 1.110 -4.807 1.00 98.19 210 VAL A N 1
ATOM 1647 C CA . VAL A 1 210 ? -14.463 1.093 -4.129 1.00 98.19 210 VAL A CA 1
ATOM 1648 C C . VAL A 1 210 ? -14.287 1.532 -2.679 1.00 98.19 210 VAL A C 1
ATOM 1650 O O . VAL A 1 210 ? -13.402 1.029 -1.993 1.00 98.19 210 VAL A O 1
ATOM 1653 N N . CYS A 1 211 ? -15.130 2.444 -2.198 1.00 98.50 211 CYS A N 1
ATOM 1654 C CA . CYS A 1 211 ? -15.166 2.858 -0.796 1.00 98.50 211 CYS A CA 1
ATOM 1655 C C . CYS A 1 211 ? -16.552 2.560 -0.214 1.00 98.50 211 CYS A C 1
ATOM 1657 O O . CYS A 1 211 ? -17.556 3.087 -0.690 1.00 98.50 211 CYS A O 1
ATOM 1659 N N . TYR A 1 212 ? -16.610 1.689 0.792 1.00 98.69 212 TYR A N 1
ATOM 1660 C CA . TYR A 1 212 ? -17.828 1.346 1.517 1.00 98.69 212 TYR A CA 1
ATOM 1661 C C . TYR A 1 212 ? -17.910 2.157 2.810 1.00 98.69 212 TYR A C 1
ATOM 1663 O O . TYR A 1 212 ? -17.116 1.949 3.729 1.00 98.69 212 TYR A O 1
ATOM 1671 N N . LEU A 1 213 ? -18.892 3.054 2.887 1.00 98.62 213 LEU A N 1
ATOM 1672 C CA . LEU A 1 213 ? -19.198 3.847 4.079 1.00 98.62 213 LEU A CA 1
ATOM 1673 C C . LEU A 1 213 ? -20.115 3.032 5.008 1.00 98.62 213 LEU A C 1
ATOM 1675 O O . LEU A 1 213 ? -21.335 3.160 4.984 1.00 98.62 213 LEU A O 1
ATOM 1679 N N . ASN A 1 214 ? -19.512 2.142 5.797 1.00 98.00 214 ASN A N 1
ATOM 1680 C CA . ASN A 1 214 ? -20.174 1.120 6.617 1.00 98.00 214 ASN A CA 1
ATOM 1681 C C . ASN A 1 214 ? -20.360 1.548 8.084 1.00 98.00 214 ASN A C 1
ATOM 1683 O O . ASN A 1 214 ? -20.251 0.735 9.006 1.00 98.00 214 ASN A O 1
ATOM 1687 N N . GLY A 1 215 ? -20.642 2.824 8.319 1.00 97.12 215 GLY A N 1
ATOM 1688 C CA . GLY A 1 215 ? -20.982 3.336 9.638 1.00 97.12 215 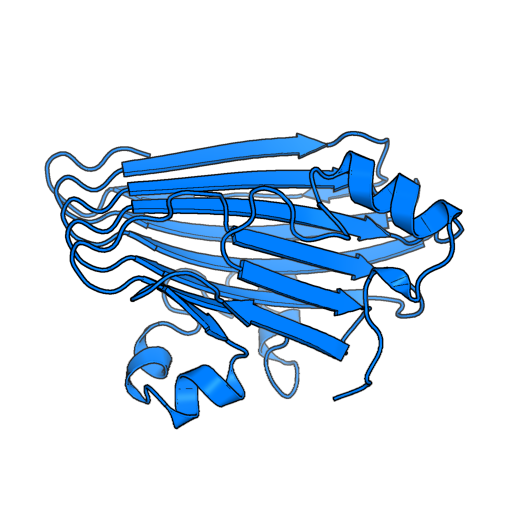GLY A CA 1
ATOM 1689 C C . GLY A 1 215 ? -21.504 4.762 9.571 1.00 97.12 215 GLY A C 1
ATOM 1690 O O . GLY A 1 215 ? -21.261 5.484 8.606 1.00 97.12 215 GLY A O 1
ATOM 1691 N N . GLU A 1 216 ? -22.237 5.163 10.604 1.00 98.44 216 GLU A N 1
ATOM 1692 C CA . GLU A 1 216 ? -22.773 6.518 10.701 1.00 98.44 216 GLU A CA 1
ATOM 1693 C C . GLU A 1 216 ? -21.637 7.551 10.684 1.00 98.44 216 GLU A C 1
ATOM 1695 O O . GLU A 1 216 ? -20.608 7.370 11.334 1.00 98.44 216 GLU A O 1
ATOM 1700 N N . GLY A 1 217 ? -21.791 8.611 9.889 1.00 98.31 217 GLY A N 1
ATOM 1701 C CA . GLY A 1 217 ? -20.790 9.675 9.774 1.00 98.31 217 GLY A CA 1
ATOM 1702 C C . GLY A 1 217 ? -19.482 9.289 9.067 1.00 98.31 217 GLY A C 1
ATOM 1703 O O . GLY A 1 217 ? -18.542 10.077 9.107 1.00 98.31 217 GLY A O 1
ATOM 1704 N N . ALA A 1 218 ? -19.395 8.114 8.433 1.00 98.62 218 ALA A N 1
ATOM 1705 C CA . ALA A 1 218 ? -18.238 7.735 7.622 1.00 98.62 218 ALA A CA 1
ATOM 1706 C C . ALA A 1 218 ? -18.096 8.632 6.373 1.00 98.62 218 ALA A C 1
ATOM 1708 O O . ALA A 1 218 ? -19.088 8.941 5.710 1.00 98.62 218 ALA A O 1
ATOM 1709 N N . VAL A 1 219 ? -16.859 9.009 6.027 1.00 98.31 219 VAL A N 1
ATOM 1710 C CA . VAL A 1 219 ? -16.520 9.861 4.867 1.00 98.31 219 VAL A CA 1
ATOM 1711 C C . VAL A 1 219 ? -15.434 9.192 4.020 1.00 98.31 219 VAL A C 1
ATOM 1713 O O . VAL A 1 219 ? -14.508 8.593 4.571 1.00 98.31 219 VAL A O 1
ATOM 1716 N N . GLY A 1 220 ? -15.530 9.294 2.691 1.00 91.12 220 GLY A N 1
ATOM 1717 C CA . GLY A 1 220 ? -14.615 8.650 1.745 1.00 91.12 220 GLY A CA 1
ATOM 1718 C C . GLY A 1 220 ? -14.561 9.321 0.385 1.00 91.12 220 GLY A C 1
ATOM 1719 O O . GLY A 1 220 ? -15.479 10.120 0.091 1.00 91.12 220 GLY A O 1
#

Foldseek 3Di:
DAQDALVNDDPQQNVLQVQLVDDSPCVLAQWEWEDEFQDGNDTDGNFPQKGKAFPVRCCVVPVCVVVQFCPQPPCVPDPLSVVQVPDPGAGEIEIAHDAQGERPGAHEYEAEYEPDQEGEHEYEYHFEHNYEHEYRYEYEYGPPDAAHEYRYEYEYEFYALYEYEYEGEYYYHQHYEYEYEYEYEHEHNYEYHYHYYYPDHYPYYDYDYYYHDHYHNYYD

Radius of gyration: 16.25 Å; chains: 1; bounding box: 45×32×42 Å